Protein AF-A0A177B3W7-F1 (afdb_monomer)

Nearest PDB structures (foldseek):
  6mvd-assembly1_A  TM=7.871E-01  e=9.421E-19  Homo sapiens
  4x92-assembly1_A  TM=7.889E-01  e=2.063E-18  Homo sapiens
  4xwg-assembly1_A  TM=7.784E-01  e=3.147E-18  Homo sapiens
  5bv7-assembly1_A  TM=7.773E-01  e=3.771E-18  Homo sapiens
  4xx1-assembly2_B  TM=7.694E-01  e=2.790E-18  Homo sapiens

Secondary structure (DSSP, 8-state):
--EEEEE--TT-S-EEEEE-STT---EEEES--TTTTHHHHHHHHHHHHHHHHSPEEETTEEEEEPSTTEEEEE---STT-GGGTSBS-TTT--SBSSHHHHHHHHHTT--BTTTEEEE---TTSPSSHHHHHHHHHHHHHHHHHHS--EEEEEETHHHHHHHHHHHTS-HHHHHHHEEEEEEES--TT--HHHHHHHHTTT--SS-EETTEE--GGGHHHH-TTTHHHHHHHHHHHHHHHHHHHHHHHH--SEEEEEEEE-SS--EEEEEE--SSSS----EEEEESBSSSSBHHHHGGGGGG-S-GGGEEEEES--TTGGGG-HHHHHHHHHHTTHHHHS--

InterPro domains:
  IPR003386 Lecithin:cholesterol/phospholipid:diacylglycerol acyltransferase [PF02450] (81-236)
  IPR029058 Alpha/Beta hydrolase fold [G3DSA:3.40.50.1820] (72-338)
  IPR029058 Alpha/Beta hydrolase fold [SSF53474] (143-336)

Radius of gyration: 20.74 Å; Cα contacts (8 Å, |Δi|>4): 649; chains: 1; bounding box: 49×50×58 Å

Organism: NCBI:txid1819745

Solvent-accessible surface area (backbone atoms only — not comparable to full-atom values): 18467 Å² total; per-residue (Å²): 105,56,27,39,38,45,34,37,34,68,75,26,35,31,28,32,36,38,45,78,46,98,88,51,79,60,44,80,64,32,76,82,57,86,84,71,67,46,95,76,54,39,74,68,48,49,59,51,51,46,55,52,70,42,66,50,68,53,95,92,35,83,78,43,38,60,35,90,64,39,53,73,41,67,62,61,76,66,79,40,29,36,75,57,37,28,17,49,33,71,93,78,58,43,62,65,49,41,35,56,48,51,52,52,40,48,72,74,70,48,40,72,73,67,34,27,32,21,46,73,57,63,65,88,47,77,74,50,72,68,52,35,52,52,54,49,56,50,45,54,50,39,30,72,71,64,75,38,38,22,38,43,37,24,25,30,58,23,31,57,37,48,42,40,34,53,47,78,49,59,68,68,59,46,50,64,38,37,48,37,40,37,34,35,49,28,46,78,62,40,39,55,48,68,28,44,60,27,35,82,74,71,53,56,56,40,35,30,62,91,79,41,82,43,54,83,91,44,36,61,78,79,38,55,93,48,31,67,55,49,55,55,50,49,54,51,49,50,42,30,52,58,39,39,51,46,28,35,76,73,58,50,39,47,52,29,41,36,33,47,18,33,90,50,62,62,3,47,61,44,39,33,38,43,91,90,49,94,69,38,71,74,45,70,48,57,29,55,6,14,51,56,34,28,40,82,7,39,54,59,50,58,87,36,40,80,49,75,87,37,53,46,82,43,80,68,30,40,67,72,55,53,51,64,35,68,67,52,50,54,53,49,36,63,75,60,49,52,71,48,74,60,82,132

pLDDT: mean 82.03, std 15.21, range [35.66, 98.5]

Foldseek 3Di:
DAFEEEEDAALLWWKWKDAPDPVDHTGTLPPDDPVPPCVPCVVVVVVVSCLQLDFDDDPVRLQGDGHPRMDMDTPCPVPFWCCSRCASDDVVRHHGFLVQLVVVCVVLPDDTPQRYGYDDDSNSGDADDVLLVSVLVVLVSSCVRPVHAYAYAYAENSLLNVLLSVLPDDLVSLLRRHAEYEYEQYQLVHAPVVQVVVLVVPDDFLECEVHDGDHPVCCCVRPVVCVVNSVVVVVSSVSSVVSLQCCQPVVSYQYAQHFEWEPDFQGFDTFYAYPPDPPGTPGTDTATGQNTHHPCRSCVSVVSGNDPVRYHYYYRHHRRCCSNDPVNSVVVCVVPNVVPPDDD

Mean predicted aligned error: 7.84 Å

Sequence (344 aa):
MNNDYLVGGYGSGNLHYNCHSKFCSSGRLWPILETDKIDTMAFYFFGYYEQYLKLYYNEDNIFGRNYYNVDIKLVDYPKFSVDIIEYVTKSEKFYPLFYSIIRNFKKYGLIDLENMFGLVYDSRYRPGIYIEKNLRNVLEKSKSLKNRRTSIITYSFGCIQILHALATYDESFIMEHIDNLILISCPLGGSPASLLTLMTDYDDYIVFKDDKMYKMSDIGIFLPEQYPRYIYNSIDIENIFNLLDRIKYTKLVKLHCLYSTMLVNKTVKFFNVDFNDDDVLKYATKTLGDGTIPLNSLNACDDFVSDYENILYIKGLNHTSILHDDRIINYINKYVIYYHILPN

Structure (mmCIF, N/CA/C/O backbone):
data_AF-A0A177B3W7-F1
#
_entry.id   AF-A0A177B3W7-F1
#
loop_
_atom_site.group_PDB
_atom_site.id
_atom_site.type_symbol
_atom_site.label_atom_id
_atom_site.label_alt_id
_atom_site.label_comp_id
_atom_site.label_asym_id
_atom_site.label_entity_id
_atom_site.label_seq_id
_atom_site.pdbx_PDB_ins_code
_atom_site.Cartn_x
_atom_site.Cartn_y
_atom_site.Cartn_z
_atom_site.occupancy
_atom_site.B_iso_or_equiv
_atom_site.auth_seq_id
_atom_site.auth_comp_id
_atom_site.auth_asym_id
_atom_site.auth_atom_id
_atom_site.pdbx_PDB_model_num
ATOM 1 N N . MET A 1 1 ? -16.722 4.449 18.954 1.00 51.22 1 MET A N 1
ATOM 2 C CA . MET A 1 1 ? -15.987 4.652 17.690 1.00 51.22 1 MET A CA 1
ATOM 3 C C . MET A 1 1 ? -14.541 4.318 17.957 1.00 51.22 1 MET A C 1
ATOM 5 O O . MET A 1 1 ? -13.967 4.922 18.860 1.00 51.22 1 MET A O 1
ATOM 9 N N . ASN A 1 2 ? -14.000 3.342 17.234 1.00 53.03 2 ASN A N 1
ATOM 10 C CA . ASN A 1 2 ? -12.552 3.245 17.059 1.00 53.03 2 ASN A CA 1
ATOM 11 C C . ASN A 1 2 ? -12.119 4.358 16.091 1.00 53.03 2 ASN A C 1
ATOM 13 O O . ASN A 1 2 ? -12.950 5.176 15.689 1.00 53.03 2 ASN A O 1
ATOM 17 N N . ASN A 1 3 ? -10.835 4.409 15.764 1.00 58.91 3 ASN A N 1
ATOM 18 C CA . ASN A 1 3 ? -10.370 5.158 14.606 1.00 58.91 3 ASN A CA 1
ATOM 19 C C . ASN A 1 3 ? -9.858 4.156 13.575 1.00 58.91 3 ASN A C 1
ATOM 21 O O . ASN A 1 3 ? -9.422 3.070 13.961 1.00 58.91 3 ASN A O 1
ATOM 25 N N . ASP A 1 4 ? -9.883 4.508 12.293 1.00 71.75 4 ASP A N 1
ATOM 26 C CA . ASP A 1 4 ? -9.548 3.582 11.213 1.00 71.75 4 ASP A CA 1
ATOM 27 C C . ASP A 1 4 ? -8.808 4.301 10.069 1.00 71.75 4 ASP A C 1
ATOM 29 O O . ASP A 1 4 ? -9.170 5.410 9.657 1.00 71.75 4 ASP A O 1
ATOM 33 N N . TYR A 1 5 ? -7.742 3.676 9.559 1.00 76.38 5 TYR A N 1
ATOM 34 C CA . TYR A 1 5 ? -6.934 4.205 8.458 1.00 76.38 5 TYR A CA 1
ATOM 35 C C . TYR A 1 5 ? -7.128 3.446 7.172 1.00 76.38 5 TYR A C 1
ATOM 37 O O . TYR A 1 5 ? -7.192 2.219 7.155 1.00 76.38 5 TYR A O 1
ATOM 45 N N . LEU A 1 6 ? -7.104 4.211 6.090 1.00 76.19 6 LEU A N 1
ATOM 46 C CA . LEU A 1 6 ? -7.045 3.720 4.729 1.00 76.19 6 LEU A CA 1
ATOM 47 C C . LEU A 1 6 ? -5.742 4.227 4.105 1.00 76.19 6 LEU A C 1
ATOM 49 O O . LEU A 1 6 ? -5.459 5.427 4.118 1.00 76.19 6 LEU A O 1
ATOM 53 N N . VAL A 1 7 ? -4.931 3.312 3.583 1.00 74.75 7 VAL A N 1
ATOM 54 C CA . VAL A 1 7 ? -3.617 3.625 3.010 1.00 74.75 7 VAL A CA 1
ATOM 55 C C . VAL A 1 7 ? -3.597 3.216 1.546 1.00 74.75 7 VAL A C 1
ATOM 57 O O . VAL A 1 7 ? -3.879 2.066 1.203 1.00 74.75 7 VAL A O 1
ATOM 60 N N . GLY A 1 8 ? -3.279 4.184 0.688 1.00 68.38 8 GLY A N 1
ATOM 61 C CA . GLY A 1 8 ? -3.255 4.011 -0.758 1.00 68.38 8 GLY A CA 1
ATOM 62 C C . GLY A 1 8 ? -2.253 2.954 -1.236 1.00 68.38 8 GLY A C 1
ATOM 63 O O . GLY A 1 8 ? -1.254 2.688 -0.577 1.00 68.38 8 GLY A O 1
ATOM 64 N N . GLY A 1 9 ? -2.511 2.365 -2.407 1.00 68.38 9 GLY A N 1
ATOM 65 C CA . GLY A 1 9 ? -1.529 1.534 -3.112 1.00 68.38 9 GLY A CA 1
ATOM 66 C C . GLY A 1 9 ? -0.557 2.359 -3.963 1.00 68.38 9 GLY A C 1
ATOM 67 O O . GLY A 1 9 ? -0.537 3.592 -3.900 1.00 68.38 9 GLY A O 1
ATOM 68 N N . TYR A 1 10 ? 0.213 1.686 -4.822 1.00 67.44 10 TYR A N 1
ATOM 69 C CA . TYR A 1 10 ? 1.006 2.364 -5.854 1.00 67.44 10 TYR A CA 1
ATOM 70 C C . TYR A 1 10 ? 0.109 3.254 -6.737 1.00 67.44 10 TYR A C 1
ATOM 72 O O . TYR A 1 10 ? -1.010 2.865 -7.070 1.00 67.44 10 TYR A O 1
ATOM 80 N N . GLY A 1 11 ? 0.579 4.453 -7.093 1.00 66.44 11 GLY A N 1
ATOM 81 C CA . GLY A 1 11 ? -0.167 5.408 -7.921 1.00 66.44 11 GLY A CA 1
ATOM 82 C C . GLY A 1 11 ? -1.353 6.093 -7.227 1.00 66.44 11 GLY A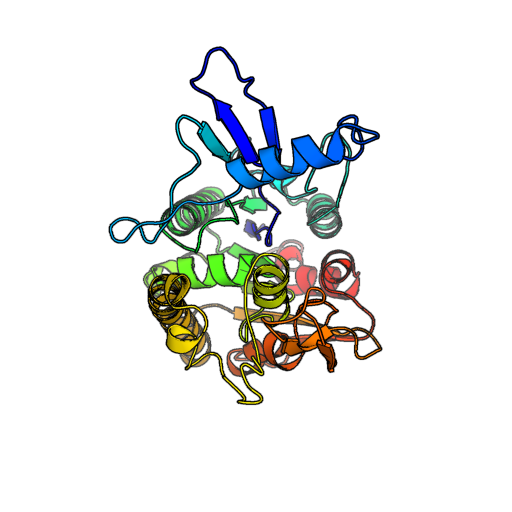 C 1
ATOM 83 O O . GLY A 1 11 ? -2.105 6.804 -7.885 1.00 66.44 11 GLY A O 1
ATOM 84 N N . SER A 1 12 ? -1.544 5.910 -5.916 1.00 78.12 12 SER A N 1
ATOM 85 C CA . SER A 1 12 ? -2.647 6.540 -5.168 1.00 78.12 12 SER A CA 1
ATOM 86 C C . SER A 1 12 ? -2.437 8.028 -4.859 1.00 78.12 12 SER A C 1
ATOM 88 O O . SER A 1 12 ? -3.407 8.767 -4.709 1.00 78.12 12 SER A O 1
ATOM 90 N N . GLY A 1 13 ? -1.184 8.474 -4.742 1.00 81.25 13 GLY A N 1
ATOM 91 C CA . GLY A 1 13 ? -0.839 9.853 -4.410 1.00 81.25 13 GLY A CA 1
ATOM 92 C C . GLY A 1 13 ? -0.837 10.764 -5.635 1.00 81.25 13 GLY A C 1
ATOM 93 O O . GLY A 1 13 ? -0.017 10.582 -6.531 1.00 81.25 13 GLY A O 1
ATOM 94 N N . ASN A 1 14 ? -1.706 11.777 -5.657 1.00 86.25 14 ASN A N 1
ATOM 95 C CA . ASN A 1 14 ? -1.687 12.824 -6.685 1.00 86.25 14 ASN A CA 1
ATOM 96 C C . ASN A 1 14 ? -0.364 13.608 -6.622 1.00 86.25 14 ASN A C 1
ATOM 98 O O . ASN A 1 14 ? -0.006 14.122 -5.561 1.00 86.25 14 ASN A O 1
ATOM 102 N N . LEU A 1 15 ? 0.344 13.741 -7.746 1.00 88.31 15 LEU A N 1
ATOM 103 C CA . LEU A 1 15 ? 1.612 14.477 -7.823 1.00 88.31 15 LEU A CA 1
ATOM 104 C C . LEU A 1 15 ? 1.428 15.756 -8.635 1.00 88.31 15 LEU A C 1
ATOM 106 O O . LEU A 1 15 ? 0.855 15.734 -9.723 1.00 88.31 15 LEU A O 1
ATOM 110 N N . HIS A 1 16 ? 1.952 16.868 -8.131 1.00 88.75 16 HIS A N 1
ATOM 111 C CA . HIS A 1 16 ? 2.040 18.145 -8.835 1.00 88.75 16 HIS A CA 1
ATOM 112 C C . HIS A 1 16 ? 3.505 18.567 -8.949 1.00 88.75 16 HIS A C 1
ATOM 114 O O . HIS A 1 16 ? 4.270 18.417 -7.998 1.00 88.75 16 HIS A O 1
ATOM 120 N N . TYR A 1 17 ? 3.898 19.133 -10.085 1.00 86.12 17 TYR A N 1
ATOM 121 C CA . TYR A 1 17 ? 5.253 19.632 -10.309 1.00 86.12 17 TYR A CA 1
ATOM 122 C C . TYR A 1 17 ? 5.281 21.160 -10.338 1.00 86.12 17 TYR A C 1
ATOM 124 O O . TYR A 1 17 ? 4.342 21.811 -10.795 1.00 86.12 17 TYR A O 1
ATOM 132 N N . ASN A 1 18 ? 6.372 21.737 -9.841 1.00 84.56 18 ASN A N 1
ATOM 133 C CA . ASN A 1 18 ? 6.676 23.160 -9.946 1.00 84.56 18 ASN A CA 1
ATOM 134 C C . ASN A 1 18 ? 8.000 23.287 -10.688 1.00 84.56 18 ASN A C 1
ATOM 136 O O . ASN A 1 18 ? 8.979 22.677 -10.262 1.00 84.56 18 ASN A O 1
ATOM 140 N N . CYS A 1 19 ? 8.051 24.061 -11.770 1.00 80.12 19 CYS A N 1
ATOM 141 C CA . CYS A 1 19 ? 9.311 24.316 -12.458 1.00 80.12 19 CYS A CA 1
ATOM 142 C C . CYS A 1 19 ? 9.841 25.710 -12.123 1.00 80.12 19 CYS A C 1
ATOM 144 O O . CYS A 1 19 ? 9.098 26.688 -12.127 1.00 80.12 19 CYS A O 1
ATOM 146 N N . HIS A 1 20 ? 11.147 25.797 -11.874 1.00 81.06 20 HIS A N 1
ATOM 147 C CA . HIS A 1 20 ? 11.844 27.060 -11.602 1.00 81.06 20 HIS A CA 1
ATOM 148 C C . HIS A 1 20 ? 12.306 27.782 -12.882 1.00 81.06 20 HIS A C 1
ATOM 150 O O . HIS A 1 20 ? 12.881 28.869 -12.822 1.00 81.06 20 HIS A O 1
ATOM 156 N N . SER A 1 21 ? 12.058 27.193 -14.057 1.00 78.06 21 SER A N 1
ATOM 157 C CA . SER A 1 21 ? 12.361 27.785 -15.363 1.00 78.06 21 SER A CA 1
ATOM 158 C C . SER A 1 21 ? 11.219 28.668 -15.865 1.00 78.06 21 SER A C 1
ATOM 160 O O . SER A 1 21 ? 10.068 28.244 -15.897 1.00 78.06 21 SER A O 1
ATOM 162 N N . LYS A 1 22 ? 11.547 29.857 -16.391 1.00 75.56 22 LYS A N 1
ATOM 163 C CA . LYS A 1 22 ? 10.580 30.765 -17.046 1.00 75.56 22 LYS A CA 1
ATOM 164 C C . LYS A 1 22 ? 9.914 30.179 -18.303 1.00 75.56 22 LYS A C 1
ATOM 166 O O . LYS A 1 22 ? 8.978 30.780 -18.819 1.00 75.56 22 LYS A O 1
ATOM 171 N N . PHE A 1 23 ? 10.408 29.048 -18.803 1.00 71.81 23 PHE A N 1
ATOM 172 C CA . PHE A 1 23 ? 9.937 28.384 -20.022 1.00 71.81 23 PHE A CA 1
ATOM 173 C C . PHE A 1 23 ? 9.039 27.163 -19.746 1.00 71.81 23 PHE A C 1
ATOM 175 O O . PHE A 1 23 ? 8.773 26.388 -20.658 1.00 71.81 23 PHE A O 1
ATOM 182 N N . CYS A 1 24 ? 8.600 26.956 -18.499 1.00 70.31 24 CYS A N 1
ATOM 183 C CA . CYS A 1 24 ? 7.819 25.790 -18.090 1.00 70.31 24 CYS A CA 1
ATOM 184 C C . CYS A 1 24 ? 6.737 26.182 -17.068 1.00 70.31 24 CYS A C 1
ATOM 186 O O . CYS A 1 24 ? 6.978 26.997 -16.180 1.00 70.31 24 CYS A O 1
ATOM 188 N N . SER A 1 25 ? 5.541 25.605 -17.190 1.00 72.94 25 SER A N 1
ATOM 189 C CA . SER A 1 25 ? 4.413 25.826 -16.277 1.00 72.94 25 SER A CA 1
ATOM 190 C C . SER A 1 25 ? 4.341 24.744 -15.202 1.00 72.94 25 SER A C 1
ATOM 192 O O . SER A 1 25 ? 4.400 23.562 -15.527 1.00 72.94 25 SER A O 1
ATOM 194 N N . SER A 1 26 ? 4.127 25.129 -13.942 1.00 80.50 26 SER A N 1
ATOM 195 C CA . SER A 1 26 ? 3.726 24.200 -12.873 1.00 80.50 26 SER A CA 1
ATOM 196 C C . SER A 1 26 ? 2.368 23.554 -13.182 1.00 80.50 26 SER A C 1
ATOM 198 O O . SER A 1 26 ? 1.475 24.232 -13.692 1.00 80.50 26 SER A O 1
ATOM 200 N N . GLY A 1 27 ? 2.171 22.281 -12.829 1.00 83.88 27 GLY A N 1
ATOM 201 C CA . GLY A 1 27 ? 0.945 21.551 -13.175 1.00 83.88 27 GLY A CA 1
ATOM 202 C C . GLY A 1 27 ? 0.745 20.229 -12.430 1.00 83.88 27 GLY A C 1
ATOM 203 O O . GLY A 1 27 ? 1.527 19.864 -11.549 1.00 83.88 27 GLY A O 1
ATOM 204 N N . ARG A 1 28 ? -0.322 19.505 -12.793 1.00 84.38 28 ARG A N 1
ATOM 205 C CA . ARG A 1 28 ? -0.546 18.108 -12.390 1.00 84.38 28 ARG A CA 1
ATOM 206 C C . ARG A 1 28 ? 0.456 17.222 -13.143 1.00 84.38 28 ARG A C 1
ATOM 208 O O . ARG A 1 28 ? 0.607 17.360 -14.354 1.00 84.38 28 ARG A O 1
ATOM 215 N N . LEU A 1 29 ? 1.150 16.349 -12.418 1.00 84.00 29 LEU A N 1
ATOM 216 C C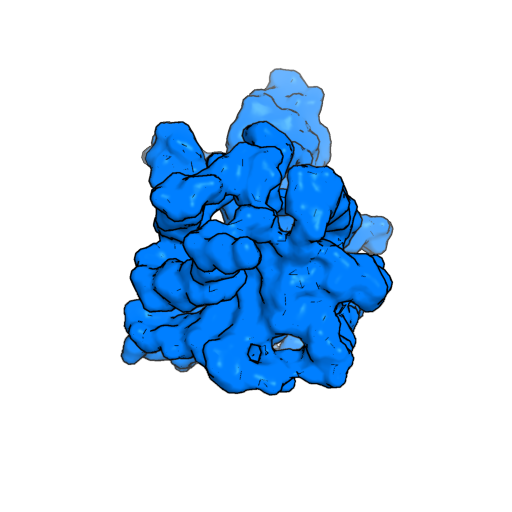A . LEU A 1 29 ? 2.086 15.357 -12.961 1.00 84.00 29 LEU A CA 1
ATOM 217 C C . LEU A 1 29 ? 1.483 13.948 -12.951 1.00 84.00 29 LEU A C 1
ATOM 219 O O . LEU A 1 29 ? 1.701 13.178 -13.878 1.00 84.00 29 LEU A O 1
ATOM 223 N N . TRP A 1 30 ? 0.729 13.616 -11.899 1.00 83.12 30 TRP A N 1
ATOM 224 C CA . TRP A 1 30 ? 0.042 12.335 -11.774 1.00 83.12 30 TRP A CA 1
ATOM 225 C C . TRP A 1 30 ? -1.332 12.494 -11.098 1.00 83.12 30 TRP A C 1
ATOM 227 O O . TRP A 1 30 ? -1.411 13.207 -10.091 1.00 83.12 30 TRP A O 1
ATOM 237 N N . PRO A 1 31 ? -2.377 11.799 -11.588 1.00 77.19 31 PRO A N 1
ATOM 238 C CA . PRO A 1 31 ? -2.393 11.025 -12.831 1.00 77.19 31 PRO A CA 1
ATOM 239 C C . PRO A 1 31 ? -2.501 11.931 -14.066 1.00 77.19 31 PRO A C 1
ATOM 241 O O . PRO A 1 31 ? -2.973 13.066 -13.982 1.00 77.19 31 PRO A O 1
ATOM 244 N N . ILE A 1 32 ? -2.071 11.400 -15.207 1.00 72.75 32 ILE A N 1
ATOM 245 C CA . ILE A 1 32 ? -2.298 11.981 -16.538 1.00 72.75 32 ILE A CA 1
ATOM 246 C C . ILE A 1 32 ? -3.723 11.603 -16.970 1.00 72.75 32 ILE A C 1
ATOM 248 O O . ILE A 1 32 ? -4.145 10.471 -16.717 1.00 72.75 32 ILE A O 1
ATOM 252 N N . LEU A 1 33 ? -4.477 12.517 -17.589 1.00 69.62 33 LEU A N 1
ATOM 253 C CA . LEU A 1 33 ? -5.857 12.264 -18.014 1.00 69.62 33 LEU A CA 1
ATOM 254 C C . LEU A 1 33 ? -6.025 12.284 -19.534 1.00 69.62 33 LEU A C 1
ATOM 256 O O . LEU A 1 33 ? -5.405 13.066 -20.245 1.00 69.62 33 LEU A O 1
ATOM 260 N N . GLU A 1 34 ? -6.967 11.481 -20.030 1.00 56.25 34 GLU A N 1
ATOM 261 C CA . GLU A 1 34 ? -7.341 11.430 -21.454 1.00 56.25 34 GLU A CA 1
ATOM 262 C C . GLU A 1 34 ? -7.805 12.799 -21.993 1.00 56.25 34 GLU A C 1
ATOM 264 O O . GLU A 1 34 ? -7.636 13.107 -23.170 1.00 56.25 34 GLU A O 1
ATOM 269 N N . THR A 1 35 ? -8.332 13.665 -21.118 1.00 55.28 35 THR A N 1
ATOM 270 C CA . THR A 1 35 ? -8.739 15.040 -21.446 1.00 55.28 35 THR A CA 1
ATOM 271 C C . THR A 1 35 ? -7.579 15.997 -21.727 1.00 55.28 35 THR A C 1
ATOM 273 O O . THR A 1 35 ? -7.820 17.092 -22.240 1.00 55.28 35 THR A O 1
ATOM 276 N N . ASP A 1 36 ? -6.330 15.612 -21.448 1.00 55.88 36 ASP A N 1
ATOM 277 C CA . ASP A 1 36 ? -5.136 16.460 -21.580 1.00 55.88 36 ASP A CA 1
ATOM 278 C C . ASP A 1 36 ? -4.637 16.559 -23.049 1.00 55.88 36 ASP A C 1
ATOM 280 O O . ASP A 1 36 ? -3.442 16.614 -23.327 1.00 55.88 36 ASP A O 1
ATOM 284 N N . LYS A 1 37 ? -5.581 16.602 -24.008 1.00 47.41 37 LYS A N 1
ATOM 285 C CA . LYS A 1 37 ? -5.398 16.794 -25.468 1.00 47.41 37 LYS A CA 1
ATOM 286 C C . LYS A 1 37 ? -4.330 15.896 -26.112 1.00 47.41 37 LYS A C 1
ATOM 288 O O . LYS A 1 37 ? -3.445 16.359 -26.834 1.00 47.41 37 LYS A O 1
ATOM 293 N N . ILE A 1 38 ? -4.457 14.593 -25.887 1.00 52.22 38 ILE A N 1
ATOM 294 C CA . ILE A 1 38 ? -3.448 13.594 -26.260 1.00 52.22 38 ILE A CA 1
ATOM 295 C C . ILE A 1 38 ? -3.388 13.317 -27.787 1.00 52.22 38 ILE A C 1
ATOM 297 O O . ILE A 1 38 ? -2.326 12.949 -28.287 1.00 52.22 38 ILE A O 1
ATOM 301 N N . ASP A 1 39 ? -4.448 13.604 -28.558 1.00 50.25 39 ASP A N 1
ATOM 302 C CA . ASP A 1 39 ? -4.710 13.150 -29.950 1.00 50.25 39 ASP A CA 1
ATOM 303 C C . ASP A 1 39 ? -3.678 13.473 -31.059 1.00 50.25 39 ASP A C 1
ATOM 305 O O . ASP A 1 39 ? -3.878 13.110 -32.220 1.00 50.25 39 ASP A O 1
ATOM 309 N N . THR A 1 40 ? -2.573 14.163 -30.772 1.00 41.97 40 THR A N 1
ATOM 310 C CA . THR A 1 40 ? -1.421 14.236 -31.708 1.00 41.97 40 THR A CA 1
ATOM 311 C C . THR A 1 40 ? -0.104 14.585 -31.017 1.00 41.97 40 THR A C 1
ATOM 313 O O . THR A 1 40 ? 0.964 14.221 -31.502 1.00 41.97 40 THR A O 1
ATOM 316 N N . MET A 1 41 ? -0.152 15.276 -29.873 1.00 45.72 41 MET A N 1
ATOM 317 C CA . MET A 1 41 ? 1.044 15.651 -29.106 1.00 45.72 41 MET A CA 1
ATOM 318 C C . MET A 1 41 ? 1.583 14.532 -28.196 1.00 45.72 41 MET A C 1
ATOM 320 O O . MET A 1 41 ? 2.693 14.675 -27.679 1.00 45.72 41 MET A O 1
ATOM 324 N N . ALA A 1 42 ? 0.851 13.417 -28.056 1.00 49.88 42 ALA A N 1
ATOM 325 C CA . ALA A 1 42 ? 1.175 12.256 -27.220 1.00 49.88 42 ALA A CA 1
ATOM 326 C C . ALA A 1 42 ? 2.674 11.926 -27.130 1.00 49.88 42 ALA A C 1
ATOM 328 O O . ALA A 1 42 ? 3.239 11.968 -26.044 1.00 49.88 42 ALA A O 1
ATOM 329 N N . PHE A 1 43 ? 3.334 11.636 -28.256 1.00 45.56 43 PHE A N 1
ATOM 330 C CA . PHE A 1 43 ? 4.712 11.121 -28.264 1.00 45.56 43 PHE A CA 1
ATOM 331 C C . PHE A 1 43 ? 5.738 12.083 -27.640 1.00 45.56 43 PHE A C 1
ATOM 333 O O . PHE A 1 43 ? 6.611 11.652 -26.890 1.00 45.56 43 PHE A O 1
ATOM 340 N N . TYR A 1 44 ? 5.610 13.390 -27.893 1.00 48.62 44 TYR A N 1
ATOM 341 C CA . TYR A 1 44 ? 6.489 14.398 -27.290 1.00 48.62 44 TYR A CA 1
ATOM 342 C C . TYR A 1 44 ? 6.152 14.660 -25.818 1.00 48.62 44 TYR A C 1
ATOM 344 O O . TYR A 1 44 ? 7.049 14.942 -25.024 1.00 48.62 44 TYR A O 1
ATOM 352 N N . PHE A 1 45 ? 4.876 14.553 -25.440 1.00 54.06 45 PHE A N 1
ATOM 353 C CA . PHE A 1 45 ? 4.451 14.747 -24.055 1.00 54.06 45 PHE A CA 1
ATOM 354 C C . PHE A 1 45 ? 4.762 13.531 -23.176 1.00 54.06 45 PHE A C 1
ATOM 356 O O . PHE A 1 45 ? 5.118 13.724 -22.019 1.00 54.06 45 PHE A O 1
ATOM 363 N N . PHE A 1 46 ? 4.728 12.300 -23.698 1.00 58.31 46 PHE A N 1
ATOM 364 C CA . PHE A 1 46 ? 5.102 11.107 -22.932 1.00 58.31 46 PHE A CA 1
ATOM 365 C C . PHE A 1 46 ? 6.558 11.164 -22.461 1.00 58.31 46 PHE A C 1
ATOM 367 O O . PHE A 1 46 ? 6.781 11.077 -21.259 1.00 58.31 46 PHE A O 1
ATOM 374 N N . GLY A 1 47 ? 7.527 11.436 -23.345 1.00 62.59 47 GLY A N 1
ATOM 375 C CA . GLY A 1 47 ? 8.933 11.600 -22.937 1.00 62.59 47 GLY A CA 1
ATOM 376 C C . GLY A 1 47 ? 9.173 12.779 -21.976 1.00 62.59 47 GLY A C 1
ATOM 377 O O . GLY A 1 47 ? 10.094 12.751 -21.164 1.00 62.59 47 GLY A O 1
ATOM 378 N N . TYR A 1 48 ? 8.320 13.807 -22.016 1.00 68.50 48 TYR A N 1
ATOM 379 C CA . TYR A 1 48 ? 8.356 14.944 -21.088 1.00 68.50 48 TYR A CA 1
ATOM 380 C C . TYR A 1 48 ? 7.811 14.580 -19.693 1.00 68.50 48 TYR A C 1
ATOM 382 O O . TYR A 1 48 ? 8.456 14.864 -18.682 1.00 68.50 48 TYR A O 1
ATOM 390 N N . TYR A 1 49 ? 6.662 13.898 -19.625 1.00 71.50 49 TYR A N 1
ATOM 391 C CA . TYR A 1 49 ? 6.112 13.368 -18.373 1.00 71.50 49 TYR A CA 1
ATOM 392 C C . TYR A 1 49 ? 7.018 12.289 -17.769 1.00 71.50 49 TYR A C 1
ATOM 394 O O . TYR A 1 49 ? 7.243 12.308 -16.561 1.00 71.50 49 TYR A O 1
ATOM 402 N N . GLU A 1 50 ? 7.585 11.400 -18.590 1.00 72.81 50 GLU A N 1
ATOM 403 C CA . GLU A 1 50 ? 8.572 10.393 -18.184 1.00 72.81 50 GLU A CA 1
ATOM 404 C C . GLU A 1 50 ? 9.804 11.066 -17.571 1.00 72.81 50 GLU A C 1
ATOM 406 O O . GLU A 1 50 ? 10.118 10.794 -16.416 1.00 72.81 50 GLU A O 1
ATOM 411 N N . GLN A 1 51 ? 10.431 12.025 -18.268 1.00 77.81 51 GLN A N 1
ATOM 412 C CA . GLN A 1 51 ? 11.592 12.775 -17.767 1.00 77.81 51 GLN A CA 1
ATOM 413 C C . GLN A 1 51 ? 11.347 13.436 -16.401 1.00 77.81 51 GLN A C 1
ATOM 415 O O . GLN A 1 51 ? 12.272 13.532 -15.596 1.00 77.81 51 GLN A O 1
ATOM 420 N N . TYR A 1 52 ? 10.128 13.906 -16.117 1.00 81.62 52 TYR A N 1
ATOM 421 C CA . TYR A 1 52 ? 9.813 14.536 -14.830 1.00 81.62 52 TYR A CA 1
ATOM 422 C C . TYR A 1 52 ? 9.418 13.515 -13.755 1.00 81.62 52 TYR A C 1
ATOM 424 O O . TYR A 1 52 ? 9.832 13.661 -12.605 1.00 81.62 52 TYR A O 1
ATOM 432 N N . LEU A 1 53 ? 8.665 12.467 -14.099 1.00 81.69 53 LEU A N 1
ATOM 433 C CA . LEU A 1 53 ? 8.338 11.377 -13.174 1.00 81.69 53 LEU A CA 1
ATOM 434 C C . LEU A 1 53 ? 9.596 10.603 -12.751 1.00 81.69 53 LEU A C 1
ATOM 436 O O . LEU A 1 53 ? 9.709 10.240 -11.579 1.00 81.69 53 LEU A O 1
ATOM 440 N N . LYS A 1 54 ? 10.552 10.393 -13.661 1.00 84.19 54 LYS A N 1
ATOM 441 C CA . LYS A 1 54 ? 11.797 9.649 -13.435 1.00 84.19 54 LYS A CA 1
ATOM 442 C C . LYS A 1 54 ? 12.589 10.221 -12.258 1.00 84.19 54 LYS A C 1
ATOM 444 O O . LYS A 1 54 ? 12.908 11.409 -12.202 1.00 84.19 54 LYS A O 1
ATOM 449 N N . LEU A 1 55 ? 12.924 9.348 -11.309 1.00 85.12 55 LEU A N 1
ATOM 450 C CA . LEU A 1 55 ? 13.893 9.660 -10.265 1.00 85.12 55 LEU A CA 1
ATOM 451 C C . LEU A 1 55 ? 15.303 9.408 -10.799 1.00 85.12 55 LEU A C 1
ATOM 453 O O . LEU A 1 55 ? 15.599 8.349 -11.350 1.00 85.12 55 LEU A O 1
ATOM 457 N N . TYR A 1 56 ? 16.172 10.395 -10.617 1.00 82.75 56 TYR A N 1
ATOM 458 C CA . TYR A 1 56 ? 17.570 10.348 -11.022 1.00 82.75 56 TYR A CA 1
ATOM 459 C C . TYR A 1 56 ? 18.424 9.956 -9.824 1.00 82.75 56 TYR A C 1
ATOM 461 O O . TYR A 1 56 ? 18.364 10.612 -8.785 1.00 82.75 56 TYR A O 1
ATOM 469 N N . TYR A 1 57 ? 19.231 8.915 -9.978 1.00 79.62 57 TYR A N 1
ATOM 470 C CA . TYR A 1 57 ? 20.100 8.384 -8.932 1.00 79.62 57 TYR A CA 1
ATOM 471 C C . TYR A 1 57 ? 21.566 8.716 -9.236 1.00 79.62 57 TYR A C 1
ATOM 473 O O . TYR A 1 57 ? 21.935 8.978 -10.380 1.00 79.62 57 TYR A O 1
ATOM 481 N N . ASN A 1 58 ? 22.394 8.720 -8.199 1.00 75.88 58 ASN A N 1
ATOM 482 C CA . ASN A 1 58 ? 23.853 8.694 -8.270 1.00 75.88 58 ASN A CA 1
ATOM 483 C C . ASN A 1 58 ? 24.378 7.966 -7.024 1.00 75.88 58 ASN A C 1
ATOM 485 O O . ASN A 1 58 ? 23.598 7.668 -6.118 1.00 75.88 58 ASN A O 1
ATOM 489 N N . GLU A 1 59 ? 25.681 7.698 -6.972 1.00 70.25 59 GLU A N 1
ATOM 490 C CA . GLU A 1 59 ? 26.318 6.945 -5.880 1.00 70.25 59 GLU A CA 1
ATOM 491 C C . GLU A 1 59 ? 26.024 7.553 -4.491 1.00 70.25 59 GLU A C 1
ATOM 493 O O . GLU A 1 59 ? 25.742 6.817 -3.548 1.00 70.25 59 GLU A O 1
ATOM 498 N N . ASP A 1 60 ? 25.960 8.887 -4.387 1.00 73.81 60 ASP A N 1
ATOM 499 C CA . ASP A 1 60 ? 25.645 9.600 -3.138 1.00 73.81 60 ASP A CA 1
ATOM 500 C C . ASP A 1 60 ? 24.146 9.635 -2.771 1.00 73.81 60 ASP A C 1
ATOM 502 O O . ASP A 1 60 ? 23.802 9.930 -1.625 1.00 73.81 60 ASP A O 1
ATOM 506 N N . ASN A 1 61 ? 23.227 9.396 -3.720 1.00 73.50 61 ASN A N 1
ATOM 507 C CA . ASN A 1 61 ? 21.780 9.519 -3.492 1.00 73.50 61 ASN A CA 1
ATOM 508 C C . ASN A 1 61 ? 20.984 8.308 -3.996 1.00 73.50 61 ASN A C 1
ATOM 510 O O . ASN A 1 61 ? 20.298 8.333 -5.024 1.00 73.50 61 ASN A O 1
ATOM 514 N N . ILE A 1 62 ? 20.987 7.282 -3.153 1.00 73.25 62 ILE A N 1
ATOM 515 C CA . ILE A 1 62 ? 20.214 6.040 -3.275 1.00 73.25 62 ILE A CA 1
ATOM 516 C C . ILE A 1 62 ? 18.687 6.239 -3.223 1.00 73.25 62 ILE A C 1
ATOM 518 O O . ILE A 1 62 ? 17.942 5.357 -3.644 1.00 73.25 62 ILE A O 1
ATOM 522 N N . PHE A 1 63 ? 18.205 7.380 -2.712 1.00 76.50 63 PHE A N 1
ATOM 523 C CA . PHE A 1 63 ? 16.774 7.714 -2.661 1.00 76.50 63 PHE A CA 1
ATOM 524 C C . PHE A 1 63 ? 16.280 8.353 -3.966 1.00 76.50 63 PHE A C 1
ATOM 526 O O . PHE A 1 63 ? 15.082 8.333 -4.242 1.00 76.50 63 PHE A O 1
ATOM 533 N N . GLY A 1 64 ? 17.198 8.874 -4.782 1.00 82.44 64 GLY A N 1
ATOM 534 C CA . GLY A 1 64 ? 16.902 9.572 -6.026 1.00 82.44 64 GLY A CA 1
ATOM 535 C C . GLY A 1 64 ? 16.498 11.035 -5.823 1.00 82.44 64 GLY A C 1
ATOM 536 O O . GLY A 1 64 ? 16.155 11.487 -4.728 1.00 82.44 64 GLY A O 1
ATOM 537 N N . ARG A 1 65 ? 16.566 11.812 -6.903 1.00 86.25 65 ARG A N 1
ATOM 538 C CA . ARG A 1 65 ? 16.123 13.214 -6.984 1.00 86.25 65 ARG A CA 1
ATOM 539 C C . ARG A 1 65 ? 15.177 13.400 -8.170 1.00 86.25 65 ARG A C 1
ATOM 541 O O . ARG A 1 65 ? 15.250 12.651 -9.141 1.00 86.25 65 ARG A O 1
ATOM 548 N N . ASN A 1 66 ? 14.323 14.418 -8.102 1.00 88.25 66 ASN A N 1
ATOM 549 C CA . ASN A 1 66 ? 13.543 14.869 -9.258 1.00 88.25 66 ASN A CA 1
ATOM 550 C C . ASN A 1 66 ? 14.469 15.403 -10.371 1.00 88.25 66 ASN A C 1
ATOM 552 O O . ASN A 1 66 ? 15.659 15.650 -10.144 1.00 88.25 66 ASN A O 1
ATOM 556 N N . TYR A 1 67 ? 13.905 15.628 -11.559 1.00 85.62 67 TYR A N 1
ATOM 557 C CA . TYR A 1 67 ? 14.602 16.295 -12.658 1.00 85.62 67 TYR A CA 1
ATOM 558 C C . TYR A 1 67 ? 15.111 17.699 -12.274 1.00 85.62 67 TYR A C 1
ATOM 560 O O . TYR A 1 67 ? 14.571 18.373 -11.392 1.00 85.62 67 TYR A O 1
ATOM 568 N N . TYR A 1 68 ? 16.169 18.157 -12.946 1.00 83.44 68 TYR A N 1
ATOM 569 C CA . TYR A 1 68 ? 16.800 19.443 -12.648 1.00 83.44 68 TYR A CA 1
ATOM 570 C C . TYR A 1 68 ? 15.819 20.616 -12.833 1.00 83.44 68 TYR A C 1
ATOM 572 O O . TYR A 1 68 ? 15.117 20.709 -13.838 1.00 83.44 68 TYR A O 1
ATOM 580 N N . ASN A 1 69 ? 15.784 21.525 -11.851 1.00 83.12 69 ASN A N 1
ATOM 581 C CA . ASN A 1 69 ? 14.840 22.648 -11.747 1.00 83.12 69 ASN A CA 1
ATOM 582 C C . ASN A 1 69 ? 13.341 22.265 -11.668 1.00 83.12 69 ASN A C 1
ATOM 584 O O . ASN A 1 69 ? 12.492 23.113 -11.964 1.00 83.12 69 ASN A O 1
ATOM 588 N N . VAL A 1 70 ? 13.001 21.041 -11.235 1.00 84.50 70 VAL A N 1
ATOM 589 C CA . VAL A 1 70 ? 11.611 20.580 -11.041 1.00 84.50 70 VAL A CA 1
ATOM 590 C C . VAL A 1 70 ? 11.370 20.073 -9.608 1.00 84.50 70 VAL A C 1
ATOM 592 O O . VAL A 1 70 ? 11.870 19.024 -9.209 1.00 84.50 70 VAL A O 1
ATOM 595 N N . ASP A 1 71 ? 10.531 20.781 -8.848 1.00 88.69 71 ASP A N 1
ATOM 596 C CA . ASP A 1 71 ? 10.060 20.361 -7.521 1.00 88.69 71 ASP A CA 1
ATOM 597 C C . ASP A 1 71 ? 8.717 19.633 -7.623 1.00 88.69 71 ASP A C 1
ATOM 599 O O . ASP A 1 71 ? 7.658 20.261 -7.769 1.00 88.69 71 ASP A O 1
ATOM 603 N N . ILE A 1 72 ? 8.749 18.308 -7.489 1.00 89.62 72 ILE A N 1
ATOM 604 C CA . ILE A 1 72 ? 7.544 17.479 -7.397 1.00 89.62 72 ILE A CA 1
ATOM 605 C C . ILE A 1 72 ? 7.070 17.432 -5.947 1.00 89.62 72 ILE A C 1
ATOM 607 O O . ILE A 1 72 ? 7.856 17.234 -5.020 1.00 89.62 72 ILE A O 1
ATOM 611 N N . LYS A 1 73 ? 5.769 17.650 -5.765 1.00 90.44 73 LYS A N 1
ATOM 612 C CA . LYS A 1 73 ? 5.074 17.695 -4.482 1.00 90.44 73 LYS A CA 1
ATOM 613 C C . LYS A 1 73 ? 3.871 16.764 -4.541 1.00 90.44 73 LYS A C 1
ATOM 615 O O . LYS A 1 73 ? 3.053 16.845 -5.457 1.00 90.44 73 LYS A O 1
ATOM 620 N N . LEU A 1 74 ? 3.760 15.915 -3.530 1.00 89.94 74 LEU A N 1
ATOM 621 C CA . LEU A 1 74 ? 2.557 15.146 -3.252 1.00 89.94 74 LEU A CA 1
ATOM 622 C C . LEU A 1 74 ? 1.426 16.097 -2.834 1.00 89.94 74 LEU A C 1
ATOM 624 O O . LEU A 1 74 ? 1.637 16.987 -2.010 1.00 89.94 74 LEU A O 1
ATOM 628 N N . VAL A 1 75 ? 0.228 15.903 -3.381 1.00 87.62 75 VAL A N 1
ATOM 629 C CA . VAL A 1 75 ? -0.983 16.611 -2.954 1.00 87.62 75 VAL A CA 1
ATOM 630 C C . VAL A 1 75 ? -1.612 15.831 -1.804 1.00 87.62 75 VAL A C 1
ATOM 632 O O . VAL A 1 75 ? -2.390 14.904 -2.012 1.00 87.62 75 VAL A O 1
ATOM 635 N N . ASP A 1 76 ? -1.257 16.208 -0.577 1.00 86.19 76 ASP A N 1
ATOM 636 C CA . ASP A 1 76 ? -1.742 15.585 0.656 1.00 86.19 76 ASP A CA 1
ATOM 637 C C . ASP A 1 76 ? -2.737 16.469 1.432 1.00 86.19 76 ASP A C 1
ATOM 639 O O . ASP A 1 76 ? -2.854 16.334 2.646 1.00 86.19 76 ASP A O 1
ATOM 643 N N . TYR A 1 77 ? -3.461 17.376 0.760 1.00 83.56 77 TYR A N 1
ATOM 644 C CA . TYR A 1 77 ? -4.389 18.329 1.389 1.00 83.56 77 TYR A CA 1
ATOM 645 C C . TYR A 1 77 ? -5.871 18.060 1.033 1.00 83.56 77 TYR A C 1
ATOM 647 O O . TYR A 1 77 ? -6.168 17.894 -0.151 1.00 83.56 77 TYR A O 1
ATOM 655 N N . PRO A 1 78 ? -6.824 18.108 1.995 1.00 89.69 78 PRO A N 1
ATOM 656 C CA . PRO A 1 78 ? -6.640 18.349 3.433 1.00 89.69 78 PRO A CA 1
ATOM 657 C C . PRO A 1 78 ? -5.897 17.209 4.136 1.00 89.69 78 PRO A C 1
ATOM 659 O O . PRO A 1 78 ? -6.137 16.034 3.856 1.00 89.69 78 PRO A O 1
ATOM 662 N N . LYS A 1 79 ? -4.987 17.546 5.060 1.00 89.88 79 LYS A N 1
ATOM 663 C CA . LYS A 1 79 ? -4.028 16.556 5.560 1.00 89.88 79 LYS A CA 1
ATOM 664 C C . LYS A 1 79 ? -4.670 15.463 6.405 1.00 89.88 79 LYS A C 1
ATOM 666 O O . LYS A 1 79 ? -5.288 15.733 7.434 1.00 89.88 79 LYS A O 1
ATOM 671 N N . PHE A 1 80 ? -4.438 14.232 5.952 1.00 91.56 80 PHE A N 1
ATOM 672 C CA . PHE A 1 80 ? -5.030 12.980 6.420 1.00 91.56 80 PHE A CA 1
ATOM 673 C C . PHE A 1 80 ? -6.517 12.764 6.075 1.00 91.56 80 PHE A C 1
ATOM 675 O O . PHE A 1 80 ? -7.152 11.901 6.675 1.00 91.56 80 PHE A O 1
ATOM 682 N N . SER A 1 81 ? -7.091 13.509 5.125 1.00 92.31 81 SER 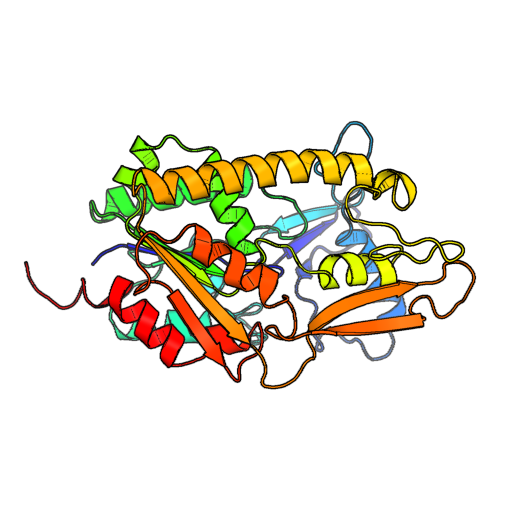A N 1
ATOM 683 C CA . SER A 1 81 ? -8.471 13.276 4.668 1.00 92.31 81 SER A CA 1
ATOM 684 C C . SER A 1 81 ? -8.562 12.009 3.809 1.00 92.31 81 SER A C 1
ATOM 686 O O . SER A 1 81 ? -7.717 11.801 2.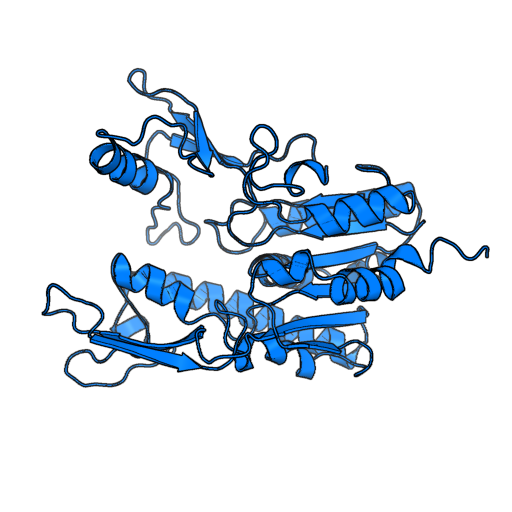942 1.00 92.31 81 SER A O 1
ATOM 688 N N . VAL A 1 82 ? -9.587 11.168 3.979 1.00 91.06 82 VAL A N 1
ATOM 689 C CA . VAL A 1 82 ? -9.824 10.028 3.064 1.00 91.06 82 VAL A CA 1
ATOM 690 C C . VAL A 1 82 ? -10.258 10.458 1.665 1.00 91.06 82 VAL A C 1
ATOM 692 O O . VAL A 1 82 ? -10.120 9.690 0.715 1.00 91.06 82 VAL A O 1
ATOM 695 N N . ASP A 1 83 ? -10.727 11.693 1.492 1.00 88.06 83 ASP A N 1
ATOM 696 C CA . ASP A 1 83 ? -11.137 12.203 0.184 1.00 88.06 83 ASP A CA 1
ATOM 697 C C . ASP A 1 83 ? -9.949 12.355 -0.797 1.00 88.06 83 ASP A C 1
ATOM 699 O O . ASP A 1 83 ? -10.181 12.525 -1.994 1.00 88.06 83 ASP A O 1
ATOM 703 N N . ILE A 1 84 ? -8.695 12.259 -0.321 1.00 87.00 84 ILE A N 1
ATOM 704 C CA . ILE A 1 84 ? -7.470 12.253 -1.153 1.00 87.00 84 ILE A CA 1
ATOM 705 C C . ILE A 1 84 ? -7.090 10.850 -1.679 1.00 87.00 84 ILE A C 1
ATOM 707 O O . ILE A 1 84 ? -6.145 10.731 -2.452 1.00 87.00 84 ILE A O 1
ATOM 711 N N . ILE A 1 85 ? -7.815 9.800 -1.259 1.00 88.06 85 ILE A N 1
ATOM 712 C CA . ILE A 1 85 ? -7.645 8.389 -1.683 1.00 88.06 85 ILE A CA 1
ATOM 713 C C . ILE A 1 85 ? -8.965 7.700 -2.076 1.00 88.06 85 ILE A C 1
ATOM 715 O O . ILE A 1 85 ? -8.974 6.522 -2.439 1.00 88.06 85 ILE A O 1
ATOM 719 N N . GLU A 1 86 ? -10.097 8.406 -2.002 1.00 88.00 86 GLU A N 1
ATOM 720 C CA . GLU A 1 86 ? -11.404 7.900 -2.441 1.00 88.00 86 GLU A CA 1
ATOM 721 C C . GLU A 1 86 ? -11.390 7.564 -3.945 1.00 88.00 86 GLU A C 1
ATOM 723 O O . GLU A 1 86 ? -11.886 6.516 -4.367 1.00 88.00 86 GLU A O 1
ATOM 728 N N . TYR A 1 87 ? -10.708 8.406 -4.722 1.00 84.12 87 TYR A N 1
ATOM 729 C CA . TYR A 1 87 ? -10.420 8.258 -6.146 1.00 84.12 87 TYR A CA 1
ATOM 730 C C . TYR A 1 87 ? -8.968 8.662 -6.414 1.00 84.12 87 TYR A C 1
ATOM 732 O O . TYR A 1 87 ? -8.436 9.499 -5.685 1.00 84.12 87 TYR A O 1
ATOM 740 N N . VAL A 1 88 ? -8.363 8.168 -7.498 1.00 74.75 88 VAL A N 1
ATOM 741 C CA . VAL A 1 88 ? -7.090 8.730 -7.979 1.00 74.75 88 VAL A CA 1
ATOM 742 C C . VAL A 1 88 ? -7.316 10.150 -8.515 1.00 74.75 88 VAL A C 1
ATOM 744 O O . VAL A 1 88 ? -6.505 11.023 -8.232 1.00 74.75 88 VAL A O 1
ATOM 747 N N . THR A 1 89 ? -8.456 10.451 -9.161 1.00 68.44 89 THR A N 1
ATOM 748 C CA . THR A 1 89 ? -8.917 11.849 -9.312 1.00 68.44 89 THR A CA 1
ATOM 749 C C . THR A 1 89 ? -10.339 12.088 -8.813 1.00 68.44 89 THR A C 1
ATOM 751 O O . THR A 1 89 ? -11.292 11.403 -9.182 1.00 68.44 89 THR A O 1
ATOM 754 N N . LYS A 1 90 ? -10.505 13.115 -7.971 1.00 62.78 90 LYS A N 1
ATOM 755 C CA . LYS A 1 90 ? -11.800 13.473 -7.370 1.00 62.78 90 LYS A CA 1
ATOM 756 C C . LYS A 1 90 ? -12.681 14.329 -8.288 1.00 62.78 90 LYS A C 1
ATOM 758 O O . LYS A 1 90 ? -13.900 14.171 -8.277 1.00 62.78 90 LYS A O 1
ATOM 763 N N . SER A 1 91 ? -12.081 15.230 -9.065 1.00 61.88 91 SER A N 1
ATOM 764 C CA . SER A 1 91 ? -12.780 16.149 -9.978 1.00 61.88 91 SER A CA 1
ATOM 765 C C . SER A 1 91 ? -13.441 15.412 -11.148 1.00 61.88 91 SER A C 1
ATOM 767 O O . SER A 1 91 ? -14.566 15.727 -11.526 1.00 61.88 91 SER A O 1
ATOM 769 N N . GLU A 1 92 ? -12.766 14.391 -11.666 1.00 59.59 92 GLU A N 1
ATOM 770 C CA . GLU A 1 92 ? -13.134 13.619 -12.850 1.00 59.59 92 GLU A CA 1
ATOM 771 C C . GLU A 1 92 ? -13.665 12.214 -12.473 1.00 59.59 92 GLU A C 1
ATOM 773 O O . GLU A 1 92 ? -14.164 11.484 -13.327 1.00 59.59 92 GLU A O 1
ATOM 778 N N . LYS A 1 93 ? -13.608 11.850 -11.177 1.00 65.12 93 LYS A N 1
ATOM 779 C CA . LYS A 1 93 ? -13.995 10.544 -10.592 1.00 65.12 93 LYS A CA 1
ATOM 780 C C . LYS A 1 93 ? -13.283 9.341 -11.226 1.00 65.12 93 LYS A C 1
ATOM 782 O O . LYS A 1 93 ? -13.797 8.220 -11.198 1.00 65.12 93 LYS A O 1
ATOM 787 N N . PHE A 1 94 ? -12.100 9.571 -11.789 1.00 64.75 94 PHE A N 1
ATOM 788 C CA . PHE A 1 94 ? -11.332 8.561 -12.507 1.00 64.75 94 PHE A CA 1
ATOM 789 C C . PHE A 1 94 ? -10.585 7.658 -11.517 1.00 64.75 94 PHE A C 1
ATOM 791 O O . PHE A 1 94 ? -10.016 8.144 -10.535 1.00 64.75 94 PHE A O 1
ATOM 798 N N . TYR A 1 95 ? -10.618 6.347 -11.776 1.00 73.06 95 TYR A N 1
ATOM 799 C CA . TYR A 1 95 ? -10.119 5.282 -10.895 1.00 73.06 95 TYR A CA 1
ATOM 800 C C . TYR A 1 95 ? -10.571 5.427 -9.423 1.00 73.06 95 TYR A C 1
ATOM 802 O O . TYR A 1 95 ? -9.815 5.931 -8.588 1.00 73.06 95 TYR A O 1
ATOM 810 N N . PRO A 1 96 ? -11.795 4.987 -9.061 1.00 80.62 96 PRO A N 1
ATOM 811 C CA . PRO A 1 96 ? -12.159 4.818 -7.654 1.00 80.62 96 PRO A CA 1
ATOM 812 C C . PRO A 1 96 ? -11.186 3.833 -6.994 1.00 80.62 96 PRO A C 1
ATOM 814 O O . PRO A 1 96 ? -11.017 2.722 -7.487 1.00 80.62 96 PRO A O 1
ATOM 817 N N . LEU A 1 97 ? -10.549 4.236 -5.892 1.00 84.56 97 LEU A N 1
ATOM 818 C CA . LEU A 1 97 ? -9.600 3.389 -5.165 1.00 84.56 97 LEU A CA 1
ATOM 819 C C . LEU A 1 97 ? -10.274 2.874 -3.891 1.00 84.56 97 LEU A C 1
ATOM 821 O O . LEU A 1 97 ? -10.859 1.795 -3.895 1.00 84.56 97 LEU A O 1
ATOM 825 N N . PHE A 1 98 ? -10.312 3.680 -2.828 1.00 89.50 98 PHE A N 1
ATOM 826 C CA . PHE A 1 98 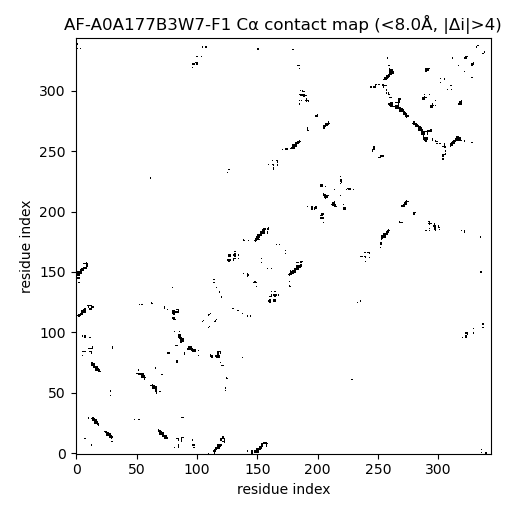? -11.009 3.307 -1.592 1.00 89.50 98 PHE A CA 1
ATOM 827 C C . PHE A 1 98 ? -12.511 3.647 -1.584 1.00 89.50 98 PHE A C 1
ATOM 829 O O . PHE A 1 98 ? -13.165 3.444 -0.562 1.00 89.50 98 PHE A O 1
ATOM 836 N N . TYR A 1 99 ? -13.083 4.123 -2.702 1.00 92.06 99 TYR A N 1
ATOM 837 C CA . TYR A 1 99 ? -14.478 4.583 -2.815 1.00 92.06 99 TYR A CA 1
ATOM 838 C C . TYR A 1 99 ? -15.506 3.705 -2.087 1.00 92.06 99 TYR A C 1
ATOM 840 O O . TYR A 1 99 ? -16.219 4.198 -1.216 1.00 92.06 99 TYR A O 1
ATOM 848 N N . SER A 1 100 ? -15.589 2.410 -2.407 1.00 93.56 100 SER A N 1
ATOM 849 C CA . SER A 1 100 ? -16.622 1.529 -1.839 1.00 93.56 100 SER A CA 1
ATOM 850 C C . SER A 1 100 ? -16.470 1.355 -0.324 1.00 93.56 100 SER A C 1
ATOM 852 O O . SER A 1 100 ? -17.461 1.411 0.406 1.00 93.56 100 SER A O 1
ATOM 854 N N . ILE A 1 101 ? -15.228 1.230 0.156 1.00 93.69 101 ILE A N 1
ATOM 855 C CA . ILE A 1 101 ? -14.894 1.123 1.582 1.00 93.69 101 ILE A CA 1
ATOM 856 C C . ILE A 1 101 ? -15.246 2.435 2.302 1.00 93.69 101 ILE A C 1
ATOM 858 O O . ILE A 1 101 ? -15.989 2.412 3.280 1.00 93.69 101 ILE A O 1
ATOM 862 N N . ILE A 1 102 ? -14.820 3.589 1.773 1.00 93.50 102 ILE A N 1
ATOM 863 C CA . ILE A 1 102 ? -15.098 4.925 2.334 1.00 93.50 102 ILE A CA 1
ATOM 864 C C . ILE A 1 102 ? -16.596 5.225 2.364 1.00 93.50 102 ILE A C 1
ATOM 866 O O . ILE A 1 102 ? -17.108 5.722 3.366 1.00 93.50 102 ILE A O 1
ATOM 870 N N . ARG A 1 103 ? -17.332 4.916 1.292 1.00 93.38 103 ARG A N 1
ATOM 871 C CA . ARG A 1 103 ? -18.790 5.095 1.247 1.00 93.38 103 ARG A CA 1
ATOM 872 C C . ARG A 1 103 ? -19.500 4.228 2.272 1.00 93.38 103 ARG A C 1
ATOM 874 O O . ARG A 1 103 ? -20.417 4.711 2.935 1.00 93.38 103 ARG A O 1
ATOM 881 N N . ASN A 1 104 ? -19.069 2.979 2.425 1.00 92.75 104 ASN A N 1
ATOM 882 C CA . ASN A 1 104 ? -19.604 2.093 3.442 1.00 92.75 104 ASN A CA 1
ATOM 883 C C . ASN A 1 104 ? -19.277 2.603 4.861 1.00 92.75 104 ASN A C 1
ATOM 885 O O . ASN A 1 104 ? -20.166 2.675 5.701 1.00 92.75 104 ASN A O 1
ATOM 889 N N . PHE A 1 105 ? -18.053 3.063 5.116 1.00 92.25 105 PHE A N 1
ATOM 890 C CA . PHE A 1 105 ? -17.657 3.646 6.403 1.00 92.25 105 PHE A CA 1
ATOM 891 C C . PHE A 1 105 ? -18.481 4.903 6.739 1.00 92.25 105 PHE A C 1
ATOM 893 O O . PHE A 1 105 ? -19.083 4.977 7.812 1.00 92.25 105 PHE A O 1
ATOM 900 N N . LYS A 1 106 ? -18.623 5.836 5.785 1.00 91.88 106 LYS A N 1
ATOM 901 C CA . LYS A 1 106 ? -19.475 7.034 5.916 1.00 91.88 106 LYS A CA 1
ATOM 902 C C . LYS A 1 106 ? -20.951 6.665 6.191 1.00 91.88 106 LYS A C 1
ATOM 904 O O . LYS A 1 106 ? -21.602 7.336 6.987 1.00 91.88 106 LYS A O 1
ATOM 909 N N . LYS A 1 107 ? -21.474 5.565 5.622 1.00 91.62 107 LYS A N 1
ATOM 910 C CA . LYS A 1 107 ? -22.833 5.034 5.899 1.00 91.62 107 LYS A CA 1
ATOM 911 C C . LYS A 1 107 ? -23.014 4.542 7.346 1.00 91.62 107 LYS A C 1
ATOM 913 O O . LYS A 1 107 ? -24.117 4.644 7.874 1.00 91.62 107 LYS A O 1
ATOM 918 N N . TYR A 1 108 ? -21.962 4.034 7.986 1.00 89.00 108 TYR A N 1
ATOM 919 C CA . TYR A 1 108 ? -21.984 3.563 9.379 1.00 89.00 108 TYR A CA 1
ATOM 920 C C . TYR A 1 108 ? -21.522 4.621 10.404 1.00 89.00 108 TYR A C 1
ATOM 922 O O . TYR A 1 108 ? -21.288 4.296 11.567 1.00 89.00 108 TYR A O 1
ATOM 930 N N . GLY A 1 109 ? -21.425 5.894 10.003 1.00 88.75 109 GLY A N 1
ATOM 931 C CA . GLY A 1 109 ? -21.122 7.004 10.913 1.00 88.75 109 GLY A CA 1
ATOM 932 C C . GLY A 1 109 ? -19.634 7.238 11.184 1.00 88.75 109 GLY A C 1
ATOM 933 O O . GLY A 1 109 ? -19.296 7.892 12.172 1.00 88.75 109 GLY A O 1
ATOM 934 N N . LEU A 1 110 ? -18.740 6.733 10.326 1.00 88.38 110 LEU A N 1
ATOM 935 C CA . LEU A 1 110 ? -17.348 7.178 10.319 1.00 88.38 110 LEU A CA 1
ATOM 936 C C . LEU A 1 110 ? -17.240 8.530 9.593 1.00 88.38 110 LEU A C 1
ATOM 938 O O . LEU A 1 110 ? -17.846 8.749 8.541 1.00 88.38 110 LEU A O 1
ATOM 942 N N . ILE A 1 111 ? -16.468 9.441 10.178 1.00 90.44 111 ILE A N 1
ATOM 943 C CA . ILE A 1 111 ? -16.350 10.851 9.810 1.00 90.44 111 ILE A CA 1
ATOM 944 C C . ILE A 1 111 ? -14.887 11.133 9.464 1.00 90.44 111 ILE A C 1
ATOM 946 O O . ILE A 1 111 ? -13.970 10.841 10.241 1.00 90.44 111 ILE A O 1
ATOM 950 N N . ASP A 1 112 ? -14.688 11.701 8.276 1.00 92.00 112 ASP A N 1
ATOM 951 C CA . ASP A 1 112 ? -13.374 12.095 7.774 1.00 92.00 112 ASP A CA 1
ATOM 952 C C . ASP A 1 112 ? -12.684 13.087 8.725 1.00 92.00 112 ASP A C 1
ATOM 954 O O . ASP A 1 112 ? -13.333 13.965 9.291 1.00 92.00 112 ASP A O 1
ATOM 958 N N . LEU A 1 113 ? -11.371 12.940 8.911 1.00 90.06 113 LEU A N 1
ATOM 959 C CA . LEU A 1 113 ? -10.524 13.730 9.819 1.00 90.06 113 LEU A CA 1
ATOM 960 C C . LEU A 1 113 ? -10.852 13.646 11.328 1.00 90.06 113 LEU A C 1
ATOM 962 O O . LEU A 1 113 ? -10.085 14.213 12.118 1.00 90.06 113 LEU A O 1
ATOM 966 N N . GLU A 1 114 ? -11.908 12.929 11.731 1.00 88.06 114 GLU A N 1
ATOM 967 C CA . GLU A 1 114 ? -12.298 12.684 13.131 1.00 88.06 114 GLU A CA 1
ATOM 968 C C . GLU A 1 114 ? -11.972 11.269 13.621 1.00 88.06 114 GLU A C 1
ATOM 970 O O . GLU A 1 114 ? -11.329 11.114 14.658 1.00 88.06 114 GLU A O 1
ATOM 975 N N . ASN A 1 115 ? -12.460 10.246 12.914 1.00 86.38 115 ASN A N 1
ATOM 976 C CA . ASN A 1 115 ? -12.252 8.830 13.247 1.00 86.38 115 ASN A CA 1
ATOM 977 C C . ASN A 1 115 ? -11.880 7.977 12.020 1.00 86.38 115 ASN A C 1
ATOM 979 O O . ASN A 1 115 ? -11.604 6.791 12.151 1.00 86.38 115 ASN A O 1
ATOM 983 N N . MET A 1 116 ? -11.817 8.581 10.836 1.00 90.56 116 MET A N 1
ATOM 984 C CA . MET A 1 116 ? -11.435 7.933 9.590 1.00 90.56 116 MET A CA 1
ATOM 985 C C . MET A 1 116 ? -10.448 8.839 8.855 1.00 90.56 116 MET A C 1
ATOM 987 O O . MET A 1 116 ? -10.727 10.024 8.664 1.00 90.56 116 MET A O 1
ATOM 991 N N . PHE A 1 117 ? -9.291 8.299 8.466 1.00 92.19 117 PHE A N 1
ATOM 992 C CA . PHE A 1 117 ? -8.202 9.093 7.886 1.00 92.19 117 PHE A CA 1
ATOM 993 C C . PHE A 1 117 ? -7.523 8.379 6.714 1.00 92.19 117 PHE A C 1
ATOM 995 O O . PHE A 1 117 ? -7.375 7.155 6.712 1.00 92.19 117 PHE A O 1
ATOM 1002 N N . GLY A 1 118 ? -7.097 9.160 5.722 1.00 92.25 118 GLY A N 1
ATOM 1003 C CA . GLY A 1 118 ? -6.379 8.683 4.542 1.00 92.25 118 GLY A CA 1
ATOM 1004 C C . GLY A 1 118 ? -4.883 8.969 4.607 1.00 92.25 118 GLY A C 1
ATOM 1005 O O . GLY A 1 118 ? -4.470 10.022 5.095 1.00 92.25 118 GLY A O 1
ATOM 1006 N N . LEU A 1 119 ? -4.061 8.062 4.077 1.00 91.69 119 LEU A N 1
ATOM 1007 C CA . LEU A 1 119 ? -2.621 8.280 3.923 1.00 91.69 119 LEU A CA 1
ATOM 1008 C C . LEU A 1 119 ? -2.167 8.007 2.482 1.00 91.69 119 LEU A C 1
ATOM 1010 O O . LEU A 1 119 ? -2.288 6.893 1.970 1.00 91.69 119 LEU A O 1
ATOM 1014 N N . VAL A 1 120 ? -1.620 9.054 1.859 1.00 91.44 120 VAL A N 1
ATOM 1015 C CA . VAL A 1 120 ? -0.900 9.027 0.577 1.00 91.44 120 VAL A CA 1
ATOM 1016 C C . VAL A 1 120 ? 0.601 9.164 0.799 1.00 91.44 120 VAL A C 1
ATOM 1018 O O . VAL A 1 120 ? 1.046 9.717 1.805 1.00 91.44 120 VAL A O 1
ATOM 1021 N N . TYR A 1 121 ? 1.370 8.716 -0.186 1.00 92.19 121 TYR A N 1
ATOM 1022 C CA . TYR A 1 121 ? 2.813 8.891 -0.309 1.00 92.19 121 TYR A CA 1
ATOM 1023 C C . TYR A 1 121 ? 3.159 9.066 -1.798 1.00 92.19 121 TYR A C 1
ATOM 1025 O O . TYR A 1 121 ? 2.367 8.699 -2.669 1.00 92.19 121 TYR A O 1
ATOM 1033 N N . ASP A 1 122 ? 4.328 9.629 -2.103 1.00 91.88 122 ASP A N 1
ATOM 1034 C CA . ASP A 1 122 ? 4.844 9.654 -3.475 1.00 91.88 122 ASP A CA 1
ATOM 1035 C C . ASP A 1 122 ? 5.394 8.258 -3.806 1.00 91.88 122 ASP A C 1
ATOM 1037 O O . ASP A 1 122 ? 6.472 7.874 -3.348 1.00 91.88 122 ASP A O 1
ATOM 1041 N N . SER A 1 123 ? 4.622 7.468 -4.559 1.00 88.69 123 SER A N 1
ATOM 1042 C CA . SER A 1 123 ? 4.913 6.048 -4.799 1.00 88.69 123 SER A CA 1
ATOM 1043 C C . SER A 1 123 ? 6.081 5.779 -5.749 1.00 88.69 123 SER A C 1
ATOM 1045 O O . SER A 1 123 ? 6.334 4.619 -6.068 1.00 88.69 123 SER A O 1
ATOM 1047 N N . ARG A 1 124 ? 6.786 6.822 -6.200 1.00 86.88 124 ARG A N 1
ATOM 1048 C CA . ARG A 1 124 ? 8.057 6.705 -6.929 1.00 86.88 124 ARG A CA 1
ATOM 1049 C C . ARG A 1 124 ? 9.217 6.368 -5.989 1.00 86.88 124 ARG A C 1
ATOM 1051 O O . ARG A 1 124 ? 10.183 5.740 -6.408 1.00 86.88 124 ARG A O 1
ATOM 1058 N N . TYR A 1 125 ? 9.122 6.776 -4.723 1.00 86.75 125 TYR A N 1
ATOM 1059 C CA . TYR A 1 125 ? 10.138 6.513 -3.708 1.00 86.75 125 TYR A CA 1
ATOM 1060 C C . TYR A 1 125 ? 9.915 5.163 -3.010 1.00 86.75 125 TYR A C 1
ATOM 1062 O O . TYR A 1 125 ? 8.779 4.730 -2.780 1.00 86.75 125 TYR A O 1
ATOM 1070 N N . ARG A 1 126 ? 11.022 4.521 -2.607 1.00 85.56 126 ARG A N 1
ATOM 1071 C CA . ARG A 1 126 ? 10.989 3.410 -1.642 1.00 85.56 126 ARG A CA 1
ATOM 1072 C C . ARG A 1 126 ? 10.442 3.890 -0.279 1.00 85.56 126 ARG A C 1
ATOM 1074 O O . ARG A 1 126 ? 10.407 5.102 -0.045 1.00 85.56 126 ARG A O 1
ATOM 1081 N N . PRO A 1 127 ? 10.012 2.983 0.616 1.00 89.88 127 PRO A N 1
ATOM 1082 C CA . PRO A 1 127 ? 9.631 3.349 1.978 1.00 89.88 127 PRO A CA 1
ATOM 1083 C C . PRO A 1 127 ? 10.722 4.135 2.727 1.00 89.88 127 PRO A C 1
ATOM 1085 O O . PRO A 1 127 ? 11.904 4.072 2.392 1.00 89.88 127 PRO A O 1
ATOM 1088 N N . GLY A 1 128 ? 10.319 4.918 3.728 1.00 90.44 128 GLY A N 1
ATOM 1089 C CA . GLY A 1 128 ? 11.234 5.769 4.489 1.00 90.44 128 GLY A CA 1
ATOM 1090 C C . GLY A 1 128 ? 10.539 6.902 5.244 1.00 90.44 128 GLY A C 1
ATOM 1091 O O . GLY A 1 128 ? 9.314 6.922 5.396 1.00 90.44 128 GLY A O 1
ATOM 1092 N N . ILE A 1 129 ? 11.329 7.895 5.666 1.00 91.81 129 ILE A N 1
ATOM 1093 C CA . ILE A 1 129 ? 10.959 8.870 6.707 1.00 91.81 129 ILE A CA 1
ATOM 1094 C C . ILE A 1 129 ? 9.635 9.621 6.475 1.00 91.81 129 ILE A C 1
ATOM 1096 O O . ILE A 1 129 ? 8.984 10.030 7.438 1.00 91.81 129 ILE A O 1
ATOM 1100 N N . TYR A 1 130 ? 9.189 9.791 5.223 1.00 92.38 130 TYR A N 1
ATOM 1101 C CA . TYR A 1 130 ? 7.874 10.373 4.945 1.00 92.38 130 TYR A CA 1
ATOM 1102 C C . TYR A 1 130 ? 6.733 9.479 5.455 1.00 92.38 130 TYR A C 1
ATOM 1104 O O . TYR A 1 130 ? 5.876 9.974 6.191 1.00 92.38 130 TYR A O 1
ATOM 1112 N N . ILE A 1 131 ? 6.696 8.188 5.100 1.00 93.06 131 ILE A N 1
ATOM 1113 C CA . ILE A 1 131 ? 5.616 7.298 5.551 1.00 93.06 131 ILE A CA 1
ATOM 1114 C C . ILE A 1 131 ? 5.735 7.038 7.059 1.00 93.06 131 ILE A C 1
ATOM 1116 O O . ILE A 1 131 ? 4.738 7.150 7.768 1.00 93.06 131 ILE A O 1
ATOM 1120 N N . GLU A 1 132 ? 6.956 6.852 7.574 1.00 95.44 132 GLU A N 1
ATOM 1121 C CA . GLU A 1 132 ? 7.237 6.679 9.008 1.00 95.44 132 GLU A CA 1
ATOM 1122 C C . GLU A 1 132 ? 6.718 7.845 9.857 1.00 95.44 132 GLU A C 1
ATOM 1124 O O . GLU A 1 132 ? 6.020 7.637 10.851 1.00 95.44 132 GLU A O 1
ATOM 1129 N N . LYS A 1 133 ? 7.018 9.090 9.467 1.00 96.44 133 LYS A N 1
ATOM 1130 C CA . LYS A 1 133 ? 6.590 10.272 10.222 1.00 96.44 133 LYS A CA 1
ATOM 1131 C C . LYS A 1 133 ? 5.087 10.509 10.105 1.00 96.44 133 LYS A C 1
ATOM 1133 O O . LYS A 1 133 ? 4.446 10.875 11.086 1.00 96.44 133 LYS A O 1
ATOM 1138 N N . ASN A 1 134 ? 4.506 10.322 8.920 1.00 94.56 134 ASN A N 1
ATOM 1139 C CA . ASN A 1 134 ? 3.085 10.600 8.708 1.00 94.56 134 ASN A CA 1
ATOM 1140 C C . ASN A 1 134 ? 2.167 9.527 9.317 1.00 94.56 134 ASN A C 1
ATOM 1142 O O . ASN A 1 134 ? 1.132 9.897 9.870 1.00 94.56 134 ASN A O 1
ATOM 1146 N N . LEU A 1 135 ? 2.560 8.246 9.302 1.00 95.31 135 LEU A N 1
ATOM 1147 C CA . LEU A 1 135 ? 1.845 7.181 10.012 1.00 95.31 135 LEU A CA 1
ATOM 1148 C C . LEU A 1 135 ? 1.871 7.415 11.534 1.00 95.31 135 LEU A C 1
ATOM 1150 O O . LEU A 1 135 ? 0.827 7.349 12.181 1.00 95.31 135 LEU A O 1
ATOM 1154 N N . ARG A 1 136 ? 3.029 7.788 12.097 1.00 95.75 136 ARG A N 1
ATOM 1155 C CA . ARG A 1 136 ? 3.172 8.140 13.519 1.00 95.75 136 ARG A CA 1
ATOM 1156 C C . ARG A 1 136 ? 2.258 9.302 13.913 1.00 95.75 136 ARG A C 1
ATOM 1158 O O . ARG A 1 136 ? 1.435 9.155 14.813 1.00 95.75 136 ARG A O 1
ATOM 1165 N N . ASN A 1 137 ? 2.346 10.417 13.182 1.00 94.25 137 ASN A N 1
ATOM 1166 C CA . ASN A 1 137 ? 1.528 11.607 13.427 1.00 94.25 137 ASN A CA 1
ATOM 1167 C C . ASN A 1 137 ? 0.020 11.294 13.424 1.00 94.25 137 ASN A C 1
ATOM 1169 O O . ASN A 1 137 ? -0.728 11.862 14.220 1.00 94.25 137 ASN A O 1
ATOM 1173 N N . VAL A 1 138 ? -0.450 10.433 12.509 1.00 90.94 138 VAL A N 1
ATOM 1174 C CA . VAL A 1 138 ? -1.883 10.121 12.412 1.00 90.94 138 VAL A CA 1
ATOM 1175 C C . VAL A 1 138 ? -2.330 9.150 13.516 1.00 90.94 138 VAL A C 1
ATOM 1177 O O . VAL A 1 138 ? -3.377 9.404 14.118 1.00 90.94 138 VAL A O 1
ATOM 1180 N N . LEU A 1 139 ? -1.503 8.150 13.875 1.00 92.62 139 LEU A N 1
ATOM 1181 C CA . LEU A 1 139 ? -1.693 7.256 15.037 1.00 92.62 139 LEU A CA 1
ATOM 1182 C C . LEU A 1 139 ? -1.877 8.051 16.336 1.00 92.62 139 LEU A C 1
ATOM 1184 O O . LEU A 1 139 ? -2.867 7.872 17.050 1.00 92.62 139 LEU A O 1
ATOM 1188 N N . GLU A 1 140 ? -0.966 8.984 16.602 1.00 92.44 140 GLU A N 1
ATOM 1189 C CA . GLU A 1 140 ? -0.985 9.852 17.785 1.00 92.44 140 GLU A CA 1
ATOM 1190 C C . GLU A 1 140 ? -2.203 10.811 17.768 1.00 92.44 140 GLU A C 1
ATOM 1192 O O . GLU A 1 140 ? -2.872 11.010 18.792 1.00 92.44 140 GLU A O 1
ATOM 1197 N N . LYS A 1 141 ? -2.595 11.333 16.590 1.00 87.81 141 LYS A N 1
ATOM 1198 C CA . LYS A 1 141 ? -3.836 12.119 16.413 1.00 87.81 141 LYS A CA 1
ATOM 1199 C C . LYS A 1 141 ? -5.096 11.301 16.745 1.00 87.81 141 LYS A C 1
ATOM 1201 O O . LYS A 1 141 ? -5.973 11.783 17.453 1.00 87.81 141 LYS A O 1
ATOM 1206 N N . SER A 1 142 ? -5.209 10.060 16.275 1.00 83.62 142 SER A N 1
ATOM 1207 C CA . SER A 1 142 ? -6.350 9.185 16.606 1.00 83.62 142 SER A CA 1
ATOM 1208 C C . SER A 1 142 ? -6.414 8.822 18.087 1.00 83.62 142 SER A C 1
ATOM 1210 O O . SER A 1 142 ? -7.490 8.856 18.696 1.00 83.62 142 SER A O 1
ATOM 1212 N N . LYS A 1 143 ? -5.257 8.514 18.683 1.00 84.00 143 LYS A N 1
ATOM 1213 C CA . LYS A 1 143 ? -5.137 8.203 20.107 1.00 84.00 143 LYS A CA 1
ATOM 1214 C C . LYS A 1 143 ? -5.625 9.375 20.960 1.00 84.00 143 LYS A C 1
ATOM 1216 O O . LYS A 1 143 ? -6.484 9.176 21.813 1.00 84.00 143 LYS A O 1
ATOM 1221 N N . SER A 1 144 ? -5.171 10.597 20.680 1.00 84.25 144 SER A N 1
ATOM 1222 C CA . SER A 1 144 ? -5.621 11.799 21.401 1.00 84.25 144 SER A CA 1
ATOM 1223 C C . SER A 1 144 ? -7.114 12.121 21.213 1.00 84.25 144 SER A C 1
ATOM 1225 O O . SER A 1 144 ? -7.750 12.575 22.161 1.00 84.25 144 SER A O 1
ATOM 1227 N N . LEU A 1 145 ? -7.707 11.844 20.044 1.00 77.81 145 LEU A N 1
ATOM 1228 C CA . LEU A 1 145 ? -9.110 12.186 19.759 1.00 77.81 145 LEU A CA 1
ATOM 1229 C C . LEU A 1 145 ? -10.155 11.291 20.447 1.00 77.81 145 LEU A C 1
ATOM 1231 O O . LEU A 1 145 ? -11.246 11.777 20.746 1.00 77.81 145 LEU A O 1
ATOM 1235 N N . LYS A 1 146 ? -9.875 9.995 20.663 1.00 70.94 146 LYS A N 1
ATOM 1236 C CA . LYS A 1 146 ? -10.856 9.034 21.231 1.00 70.94 146 LYS A CA 1
ATOM 1237 C C . LYS A 1 146 ? -10.286 8.079 22.301 1.00 70.94 146 LYS A C 1
ATOM 1239 O O . LYS A 1 146 ? -11.029 7.236 22.798 1.00 70.94 146 LYS A O 1
ATOM 1244 N N . ASN A 1 147 ? -8.993 8.166 22.632 1.00 75.19 147 ASN A N 1
ATOM 1245 C CA . ASN A 1 147 ? -8.233 7.215 23.466 1.00 75.19 147 ASN A CA 1
ATOM 1246 C C . ASN A 1 147 ? -8.460 5.734 23.100 1.00 75.19 147 ASN A C 1
ATOM 1248 O O . ASN A 1 147 ? -8.650 4.873 23.960 1.00 75.19 147 ASN A O 1
ATOM 1252 N N . ARG A 1 148 ? -8.461 5.433 21.797 1.00 75.75 148 ARG A N 1
ATOM 1253 C CA . ARG A 1 148 ? -8.586 4.068 21.274 1.00 75.75 148 ARG A CA 1
ATOM 1254 C C . ARG A 1 148 ? -7.465 3.732 20.303 1.00 75.75 148 ARG A C 1
ATOM 1256 O O . ARG A 1 148 ? -6.879 4.616 19.681 1.00 75.75 148 ARG A O 1
ATOM 1263 N N . ARG A 1 149 ? -7.216 2.428 20.188 1.00 87.50 149 ARG A N 1
ATOM 1264 C CA . ARG A 1 149 ? -6.388 1.828 19.142 1.00 87.50 149 ARG A CA 1
ATOM 1265 C C . ARG A 1 149 ? -7.099 1.896 17.790 1.00 87.50 149 ARG A C 1
ATOM 1267 O O . ARG A 1 149 ? -8.321 2.058 17.737 1.00 87.50 149 ARG A O 1
ATOM 1274 N N . THR A 1 150 ? -6.319 1.751 16.728 1.00 89.94 150 THR A N 1
ATOM 1275 C CA . THR A 1 150 ? -6.747 1.973 15.346 1.00 89.94 150 THR A CA 1
ATOM 1276 C C . THR A 1 150 ? -6.650 0.697 14.513 1.00 89.94 150 THR A C 1
ATOM 1278 O O . THR A 1 150 ? -5.713 -0.083 14.695 1.00 89.94 150 THR A O 1
ATOM 1281 N N . SER A 1 151 ? -7.579 0.486 13.577 1.00 93.31 151 SER A N 1
ATOM 1282 C CA . SER A 1 151 ? -7.379 -0.480 12.487 1.00 93.31 151 SER A CA 1
ATOM 1283 C C . SER A 1 151 ? -6.618 0.189 11.342 1.00 93.31 151 SER A C 1
ATOM 1285 O O . SER A 1 151 ? -7.037 1.237 10.855 1.00 93.31 151 SER A O 1
ATOM 1287 N N . ILE A 1 152 ? -5.530 -0.413 10.870 1.00 96.00 152 ILE A N 1
ATOM 1288 C CA . ILE A 1 152 ? -4.883 -0.017 9.614 1.00 96.00 152 ILE A CA 1
ATOM 1289 C C . ILE A 1 152 ? -5.418 -0.913 8.500 1.00 96.00 152 ILE A C 1
ATOM 1291 O O . ILE A 1 152 ? -5.287 -2.130 8.587 1.00 96.00 152 ILE A O 1
ATOM 1295 N N . ILE A 1 153 ? -5.960 -0.327 7.435 1.00 96.81 153 ILE A N 1
ATOM 1296 C CA . ILE A 1 153 ? -6.273 -1.021 6.184 1.00 96.81 153 ILE A CA 1
ATOM 1297 C C . ILE A 1 153 ? -5.352 -0.470 5.106 1.00 96.81 153 ILE A C 1
ATOM 1299 O O . ILE A 1 153 ? -5.275 0.739 4.885 1.00 96.81 153 ILE A O 1
ATOM 1303 N N . THR A 1 154 ? -4.643 -1.361 4.428 1.00 96.38 154 THR A N 1
ATOM 1304 C CA . THR A 1 154 ? -3.646 -0.989 3.428 1.00 96.38 154 THR A CA 1
ATOM 1305 C C . THR A 1 154 ? -3.683 -1.948 2.245 1.00 96.38 154 THR A C 1
ATOM 1307 O O . THR A 1 154 ? -4.033 -3.118 2.401 1.00 96.38 154 THR A O 1
ATOM 1310 N N . TYR A 1 155 ? -3.373 -1.445 1.051 1.00 95.81 155 TYR A N 1
ATOM 1311 C CA . TYR A 1 155 ? -3.582 -2.148 -0.214 1.00 95.81 155 TYR A CA 1
ATOM 1312 C C . TYR A 1 155 ? -2.326 -2.163 -1.091 1.00 95.81 155 TYR A C 1
ATOM 1314 O O . TYR A 1 155 ? -1.654 -1.140 -1.245 1.00 95.81 155 TYR A O 1
ATOM 1322 N N . SER A 1 156 ? -2.056 -3.299 -1.744 1.00 94.75 156 SER A N 1
ATOM 1323 C CA . SER A 1 156 ? -0.990 -3.438 -2.744 1.00 94.75 156 SER A CA 1
ATOM 1324 C C . SER A 1 156 ? 0.371 -2.979 -2.186 1.00 94.75 156 SER A C 1
ATOM 1326 O O . SER A 1 156 ? 0.741 -3.330 -1.067 1.00 94.75 156 SER A O 1
ATOM 1328 N N . PHE A 1 157 ? 1.138 -2.173 -2.924 1.00 92.38 157 PHE A N 1
ATOM 1329 C CA . PHE A 1 157 ? 2.421 -1.624 -2.462 1.00 92.38 157 PHE A CA 1
ATOM 1330 C C . PHE A 1 157 ? 2.322 -0.776 -1.174 1.00 92.38 157 PHE A C 1
ATOM 1332 O O . PHE A 1 157 ? 3.306 -0.659 -0.441 1.00 92.38 157 PHE A O 1
ATOM 1339 N N . GLY A 1 158 ? 1.139 -0.249 -0.840 1.00 94.75 158 GLY A N 1
ATOM 1340 C CA . GLY A 1 158 ? 0.897 0.438 0.430 1.00 94.75 158 GLY A CA 1
ATOM 1341 C C . GLY A 1 158 ? 1.128 -0.467 1.640 1.00 94.75 158 GLY A C 1
ATOM 1342 O O . GLY A 1 158 ? 1.505 0.010 2.713 1.00 94.75 158 GLY A O 1
ATOM 1343 N N . CYS A 1 159 ? 0.961 -1.785 1.484 1.00 96.44 159 CYS A N 1
ATOM 1344 C CA . CYS A 1 159 ? 1.244 -2.749 2.541 1.00 96.44 159 CYS A CA 1
ATOM 1345 C C . CYS A 1 159 ? 2.733 -2.738 2.916 1.00 96.44 159 CYS A C 1
ATOM 1347 O O . CYS A 1 159 ? 3.060 -2.708 4.097 1.00 96.44 159 CYS A O 1
ATOM 1349 N N . ILE A 1 160 ? 3.626 -2.679 1.922 1.00 94.81 160 ILE A N 1
ATOM 1350 C CA . ILE A 1 160 ? 5.085 -2.632 2.116 1.00 94.81 160 ILE A CA 1
ATOM 1351 C C . ILE A 1 160 ? 5.499 -1.319 2.797 1.00 94.81 160 ILE A C 1
ATOM 1353 O O . ILE A 1 160 ? 6.287 -1.325 3.738 1.00 94.81 160 ILE A O 1
ATOM 1357 N N . GLN A 1 161 ? 4.906 -0.197 2.379 1.00 94.94 161 GLN A N 1
ATOM 1358 C CA . GLN A 1 161 ? 5.138 1.129 2.968 1.00 94.94 161 GLN A CA 1
ATOM 1359 C C . GLN A 1 161 ? 4.743 1.186 4.454 1.00 94.94 161 GLN A C 1
ATOM 1361 O O . GLN A 1 161 ? 5.473 1.745 5.271 1.00 94.94 161 GLN A O 1
ATOM 1366 N N . ILE A 1 162 ? 3.615 0.566 4.820 1.00 97.06 162 ILE A N 1
ATOM 1367 C CA . ILE A 1 162 ? 3.164 0.468 6.214 1.00 97.06 162 ILE A CA 1
ATOM 1368 C C . ILE A 1 162 ? 4.000 -0.521 7.019 1.00 97.06 162 ILE A C 1
ATOM 1370 O O . ILE A 1 162 ? 4.404 -0.185 8.126 1.00 97.06 162 ILE A O 1
ATOM 1374 N N . LEU A 1 163 ? 4.294 -1.710 6.491 1.00 97.69 163 LEU A N 1
ATOM 1375 C CA . LEU A 1 163 ? 5.106 -2.696 7.206 1.00 97.69 163 LEU A CA 1
ATOM 1376 C C . LEU A 1 163 ? 6.521 -2.162 7.476 1.00 97.69 163 LEU A C 1
ATOM 1378 O O . LEU A 1 163 ? 7.020 -2.341 8.581 1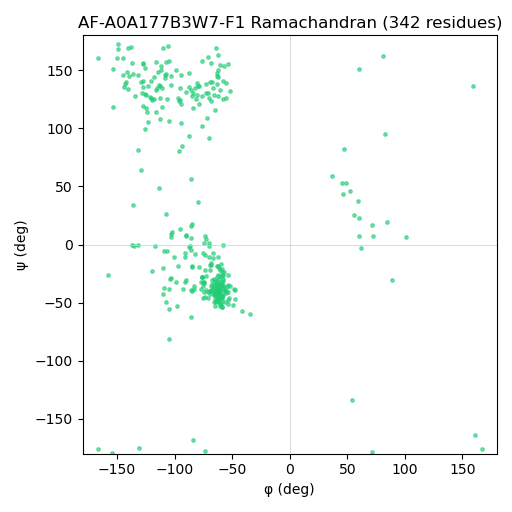.00 97.69 163 LEU A O 1
ATOM 1382 N N . HIS A 1 164 ? 7.122 -1.423 6.537 1.00 96.06 164 HIS A N 1
ATOM 1383 C CA . HIS A 1 164 ? 8.366 -0.688 6.782 1.00 96.06 164 HIS A CA 1
ATOM 1384 C C . HIS A 1 164 ? 8.202 0.340 7.911 1.00 96.06 164 HIS A C 1
ATOM 1386 O O . HIS A 1 164 ? 8.989 0.357 8.852 1.00 96.06 164 HIS A O 1
ATOM 1392 N N . ALA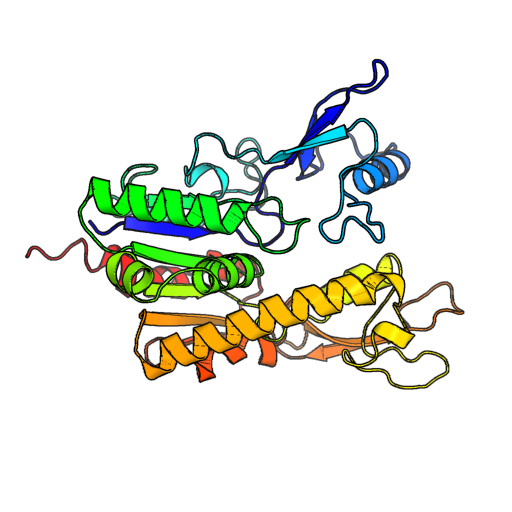 A 1 165 ? 7.169 1.188 7.844 1.00 97.38 165 ALA A N 1
ATOM 1393 C CA . ALA A 1 165 ? 6.933 2.218 8.856 1.00 97.38 165 ALA A CA 1
ATOM 1394 C C . ALA A 1 165 ? 6.686 1.645 10.261 1.00 97.38 165 ALA A C 1
ATOM 1396 O O . ALA A 1 165 ? 7.094 2.247 11.246 1.00 97.38 165 ALA A O 1
ATOM 1397 N N . LEU A 1 166 ? 6.049 0.476 10.362 1.00 98.00 166 LEU A N 1
ATOM 1398 C CA . LEU A 1 166 ? 5.879 -0.244 11.622 1.00 98.00 166 LEU A CA 1
ATOM 1399 C C . LEU A 1 166 ? 7.169 -0.949 12.071 1.00 98.00 166 LEU A C 1
ATOM 1401 O O . LEU A 1 166 ? 7.383 -1.102 13.269 1.00 98.00 166 LEU A O 1
ATOM 1405 N N . ALA A 1 167 ? 8.050 -1.348 11.150 1.00 97.44 167 ALA A N 1
ATOM 1406 C CA . ALA A 1 167 ? 9.321 -1.981 11.493 1.00 97.44 167 ALA A CA 1
ATOM 1407 C C . ALA A 1 167 ? 10.313 -1.009 12.163 1.00 97.44 167 ALA A C 1
ATOM 1409 O O . ALA A 1 167 ? 11.181 -1.474 12.901 1.00 97.44 167 ALA A O 1
ATOM 1410 N N . THR A 1 168 ? 10.158 0.311 11.974 1.00 97.12 168 THR A N 1
ATOM 1411 C CA . THR A 1 168 ? 10.955 1.350 12.662 1.00 97.12 168 THR A CA 1
ATOM 1412 C C . THR A 1 168 ? 10.345 1.839 13.987 1.00 97.12 168 THR A C 1
ATOM 1414 O O . THR A 1 168 ? 10.860 2.783 14.587 1.00 97.12 168 THR A O 1
ATOM 1417 N N . TYR A 1 169 ? 9.263 1.216 14.478 1.00 97.62 169 TYR A N 1
ATOM 1418 C CA . TYR A 1 169 ? 8.619 1.571 15.751 1.00 97.62 169 TYR A CA 1
ATOM 1419 C C . TYR A 1 169 ? 8.857 0.532 16.856 1.00 97.62 169 TYR A C 1
ATOM 1421 O O . TYR A 1 169 ? 8.858 -0.675 16.615 1.00 97.62 169 TYR A O 1
ATOM 1429 N N . ASP A 1 170 ? 8.942 1.012 18.099 1.00 96.88 170 ASP A N 1
ATOM 1430 C CA . ASP A 1 170 ? 8.954 0.166 19.293 1.00 96.88 170 ASP A CA 1
ATOM 1431 C C . ASP A 1 170 ? 7.648 -0.629 19.459 1.00 96.88 170 ASP A C 1
ATOM 1433 O O . ASP A 1 170 ? 6.544 -0.132 19.205 1.00 96.88 170 ASP A O 1
ATOM 1437 N N . GLU A 1 171 ? 7.763 -1.853 19.979 1.00 96.00 171 GLU A N 1
ATOM 1438 C CA . GLU A 1 171 ? 6.628 -2.756 20.207 1.00 96.00 171 GLU A CA 1
ATOM 1439 C C . GLU A 1 171 ? 5.545 -2.146 21.110 1.00 96.00 171 GLU A C 1
ATOM 1441 O O . GLU A 1 171 ? 4.351 -2.279 20.836 1.00 96.00 171 GLU A O 1
ATOM 1446 N N . SER A 1 172 ? 5.951 -1.404 22.144 1.00 96.00 172 SER A N 1
ATOM 1447 C CA . SER A 1 172 ? 5.046 -0.692 23.053 1.00 96.00 172 SER A CA 1
ATOM 1448 C C . SER A 1 172 ? 4.176 0.337 22.326 1.00 96.00 172 SER A C 1
ATOM 1450 O O . SER A 1 172 ? 2.971 0.403 22.573 1.00 96.00 172 SER A O 1
ATOM 1452 N N . PHE A 1 173 ? 4.752 1.096 21.388 1.00 96.38 173 PHE A N 1
ATOM 1453 C CA . PHE A 1 173 ? 4.019 2.081 20.593 1.00 96.38 173 PHE A CA 1
ATOM 1454 C C . PHE A 1 173 ? 2.984 1.405 19.686 1.00 96.38 173 PHE A C 1
ATOM 1456 O O . PHE A 1 173 ? 1.834 1.849 19.637 1.00 96.38 173 PHE A O 1
ATOM 1463 N N . ILE A 1 174 ? 3.360 0.302 19.027 1.00 96.88 174 ILE A N 1
ATOM 1464 C CA . ILE A 1 174 ? 2.462 -0.496 18.176 1.00 96.88 174 ILE A CA 1
ATOM 1465 C C . ILE A 1 174 ? 1.285 -1.031 19.003 1.00 96.88 174 ILE A C 1
ATOM 1467 O O . ILE A 1 174 ? 0.129 -0.768 18.662 1.00 96.88 174 ILE A O 1
ATOM 1471 N N . MET A 1 175 ? 1.563 -1.700 20.128 1.00 93.94 175 MET A N 1
ATOM 1472 C CA . MET A 1 175 ? 0.537 -2.266 21.014 1.00 93.94 175 MET A CA 1
ATOM 1473 C C . MET A 1 175 ? -0.401 -1.205 21.603 1.00 93.94 175 MET A C 1
ATOM 1475 O O . MET A 1 175 ? -1.582 -1.488 21.831 1.00 93.94 175 MET A O 1
ATOM 1479 N N . GLU A 1 176 ? 0.098 0.008 21.857 1.00 93.69 176 GLU A N 1
ATOM 1480 C CA . GLU A 1 176 ? -0.694 1.113 22.398 1.00 93.69 176 GLU A CA 1
ATOM 1481 C C . GLU A 1 176 ? -1.640 1.751 21.361 1.00 93.69 176 GLU A C 1
ATOM 1483 O O . GLU A 1 176 ? -2.716 2.240 21.738 1.00 93.69 176 GLU A O 1
ATOM 1488 N N . HIS A 1 177 ? -1.255 1.768 20.080 1.00 94.31 177 HIS A N 1
ATOM 1489 C CA . HIS A 1 177 ? -1.923 2.562 19.041 1.00 94.31 177 HIS A CA 1
ATOM 1490 C C . HIS A 1 177 ? -2.700 1.737 18.006 1.00 94.31 177 HIS A C 1
ATOM 1492 O O . HIS A 1 177 ? -3.601 2.285 17.368 1.00 94.31 177 HIS A O 1
ATOM 1498 N N . ILE A 1 178 ? -2.408 0.444 17.837 1.00 94.81 178 ILE A N 1
ATOM 1499 C CA . ILE A 1 178 ? -2.940 -0.384 16.742 1.00 94.81 178 ILE A CA 1
ATOM 1500 C C . ILE A 1 178 ? -3.684 -1.607 17.304 1.00 94.81 178 ILE A C 1
ATOM 1502 O O . ILE A 1 178 ? -3.236 -2.242 18.254 1.00 94.81 178 ILE A O 1
ATOM 1506 N N . ASP A 1 179 ? -4.854 -1.918 16.739 1.00 92.12 179 ASP A N 1
ATOM 1507 C CA . ASP A 1 179 ? -5.645 -3.111 17.085 1.00 92.12 179 ASP A CA 1
ATOM 1508 C C . ASP A 1 179 ? -5.597 -4.165 15.973 1.00 92.12 179 ASP A C 1
ATOM 1510 O O . ASP A 1 179 ? -5.282 -5.325 16.240 1.00 92.12 179 ASP A O 1
ATOM 1514 N N . ASN A 1 180 ? -5.853 -3.740 14.731 1.00 95.06 180 ASN A N 1
ATOM 1515 C CA . ASN A 1 180 ? -5.931 -4.594 13.545 1.00 95.06 180 ASN A CA 1
ATOM 1516 C C . ASN A 1 180 ? -5.004 -4.050 12.443 1.00 95.06 180 ASN A C 1
ATOM 1518 O O . ASN A 1 180 ? -4.947 -2.839 12.227 1.00 95.06 180 ASN A O 1
ATOM 1522 N N . LEU A 1 181 ? -4.328 -4.934 11.709 1.00 97.50 181 LEU A N 1
ATOM 1523 C CA . LEU A 1 181 ? -3.567 -4.631 10.497 1.00 97.50 181 LEU A CA 1
ATOM 1524 C C . LEU A 1 181 ? -4.109 -5.499 9.357 1.00 97.50 181 LEU A C 1
ATOM 1526 O O . LEU A 1 181 ? -3.889 -6.706 9.319 1.00 97.50 181 LEU A O 1
ATOM 1530 N N . ILE A 1 182 ? -4.854 -4.874 8.452 1.00 98.06 182 ILE A N 1
ATOM 1531 C CA . ILE A 1 182 ? -5.585 -5.511 7.359 1.00 98.06 182 ILE A CA 1
ATOM 1532 C C . ILE A 1 182 ? -4.821 -5.259 6.056 1.00 98.06 182 ILE A C 1
ATOM 1534 O O . ILE A 1 182 ? -4.818 -4.144 5.530 1.00 98.06 182 ILE A O 1
ATOM 1538 N N . LEU A 1 183 ? -4.164 -6.303 5.549 1.00 98.06 183 LEU A N 1
ATOM 1539 C CA . LEU A 1 183 ? -3.395 -6.272 4.306 1.00 98.06 183 LEU A CA 1
ATOM 1540 C C . LEU A 1 183 ? -4.269 -6.761 3.141 1.00 98.06 183 LEU A C 1
ATOM 1542 O O . LEU A 1 183 ? -4.739 -7.897 3.169 1.00 98.06 183 LEU A O 1
ATOM 1546 N N . ILE A 1 184 ? -4.473 -5.924 2.118 1.00 98.12 184 ILE A N 1
ATOM 1547 C CA . ILE A 1 184 ? -5.298 -6.238 0.939 1.00 98.12 184 ILE A CA 1
ATOM 1548 C C . ILE A 1 184 ? -4.419 -6.379 -0.313 1.00 98.12 184 ILE A C 1
ATOM 1550 O O . ILE A 1 184 ? -3.775 -5.421 -0.736 1.00 98.12 184 ILE A O 1
ATOM 1554 N N . SER A 1 185 ? -4.412 -7.563 -0.930 1.00 96.94 185 SER A N 1
ATOM 1555 C CA . SER A 1 185 ? -3.560 -7.930 -2.074 1.00 96.94 185 SER A CA 1
ATOM 1556 C C . SER A 1 185 ? -2.095 -7.488 -1.896 1.00 96.94 185 SER A C 1
ATOM 1558 O O . SER A 1 185 ? -1.528 -6.787 -2.733 1.00 96.94 185 SER A O 1
ATOM 1560 N N . CYS A 1 186 ? -1.482 -7.866 -0.771 1.00 95.50 186 CYS A N 1
ATOM 1561 C CA . CYS A 1 186 ? -0.104 -7.496 -0.444 1.00 95.50 186 CYS A CA 1
ATOM 1562 C C . CYS A 1 186 ? 0.923 -8.271 -1.302 1.00 95.50 186 CYS A C 1
ATOM 1564 O O . CYS A 1 186 ? 0.859 -9.499 -1.344 1.00 95.50 186 CYS A O 1
ATOM 1566 N N . PRO A 1 187 ? 1.904 -7.608 -1.944 1.00 93.75 187 PRO A N 1
ATOM 1567 C CA . PRO A 1 187 ? 2.964 -8.266 -2.706 1.00 93.75 187 PRO A CA 1
ATOM 1568 C C . PRO A 1 187 ? 4.155 -8.677 -1.813 1.00 93.75 187 PRO A C 1
ATOM 1570 O O . PRO A 1 187 ? 5.280 -8.253 -2.076 1.00 93.75 187 PRO A O 1
ATOM 1573 N N . LEU A 1 188 ? 3.950 -9.479 -0.755 1.00 89.44 188 LEU A N 1
ATOM 1574 C CA . LEU A 1 188 ? 5.055 -9.870 0.149 1.00 89.44 188 LEU A CA 1
ATOM 1575 C C . LEU A 1 188 ? 6.150 -10.681 -0.563 1.00 89.44 188 LEU A C 1
ATOM 1577 O O . LEU A 1 188 ? 7.331 -10.486 -0.297 1.00 89.44 188 LEU A O 1
ATOM 1581 N N . GLY A 1 189 ? 5.774 -11.547 -1.507 1.00 81.69 189 GLY A N 1
ATOM 1582 C CA . GLY A 1 189 ? 6.713 -12.240 -2.400 1.00 81.69 189 GLY A CA 1
ATOM 1583 C C . GLY A 1 189 ? 7.087 -11.440 -3.658 1.00 81.69 189 GLY A C 1
ATOM 1584 O O . GLY A 1 189 ? 7.539 -12.028 -4.639 1.00 81.69 189 GLY A O 1
ATOM 1585 N N . GLY A 1 190 ? 6.828 -10.126 -3.678 1.00 82.00 190 GLY A N 1
ATOM 1586 C CA . GLY A 1 190 ? 7.005 -9.241 -4.833 1.00 82.00 190 GLY A CA 1
ATOM 1587 C C . GLY A 1 190 ? 5.986 -9.453 -5.962 1.00 82.00 190 GLY A C 1
ATOM 1588 O O . GLY A 1 190 ? 5.091 -10.298 -5.885 1.00 82.00 190 GLY A O 1
ATOM 1589 N N . SER A 1 191 ? 6.119 -8.687 -7.048 1.00 78.19 191 SER A N 1
ATOM 1590 C CA . SER A 1 191 ? 5.453 -8.986 -8.321 1.00 78.19 191 SER A CA 1
ATOM 1591 C C . SER A 1 191 ? 6.484 -9.058 -9.451 1.00 78.19 191 SER A C 1
ATOM 1593 O O . SER A 1 191 ? 7.233 -8.098 -9.643 1.00 78.19 191 SER A O 1
ATOM 1595 N N . PRO A 1 192 ? 6.496 -10.140 -10.256 1.00 69.06 192 PRO A N 1
ATOM 1596 C CA . PRO A 1 192 ? 7.286 -10.202 -11.481 1.00 69.06 192 PRO A CA 1
ATOM 1597 C C . PRO A 1 192 ? 6.937 -9.078 -12.463 1.00 69.06 192 PRO A C 1
ATOM 1599 O O . PRO A 1 192 ? 7.803 -8.616 -13.195 1.00 69.06 192 PRO A O 1
ATOM 1602 N N . ALA A 1 193 ? 5.688 -8.595 -12.454 1.00 67.25 193 ALA A N 1
ATOM 1603 C CA . ALA A 1 193 ? 5.268 -7.501 -13.322 1.00 67.25 193 ALA A CA 1
ATOM 1604 C C . ALA A 1 193 ? 6.013 -6.188 -13.021 1.00 67.25 193 ALA A C 1
ATOM 1606 O O . ALA A 1 193 ? 6.220 -5.405 -13.935 1.00 67.25 193 ALA A O 1
ATOM 1607 N N . SER A 1 194 ? 6.469 -5.958 -11.784 1.00 65.12 194 SER A N 1
ATOM 1608 C CA . SER A 1 194 ? 7.163 -4.716 -11.414 1.00 65.12 194 SER A CA 1
ATOM 1609 C C . SER A 1 194 ? 8.529 -4.552 -12.078 1.00 65.12 194 SER A C 1
ATOM 1611 O O . SER A 1 194 ? 8.922 -3.421 -12.342 1.00 65.12 194 SER A O 1
ATOM 1613 N N . LEU A 1 195 ? 9.235 -5.651 -12.364 1.00 59.56 195 LEU A N 1
ATOM 1614 C CA . LEU A 1 195 ? 10.481 -5.601 -13.132 1.00 59.56 195 LEU A CA 1
ATOM 1615 C C . LEU A 1 195 ? 10.273 -6.004 -14.603 1.00 59.56 195 LEU A C 1
ATOM 1617 O O . LEU A 1 195 ? 11.100 -5.645 -15.420 1.00 59.56 195 LEU A O 1
ATOM 1621 N N . LEU A 1 196 ? 9.108 -6.556 -14.989 1.00 54.91 196 LEU A N 1
ATOM 1622 C CA . LEU A 1 196 ? 8.645 -6.512 -16.390 1.00 54.91 196 LEU A CA 1
ATOM 1623 C C . LEU A 1 196 ? 8.403 -5.067 -16.851 1.00 54.91 196 LEU A C 1
ATOM 1625 O O . LEU A 1 196 ? 8.726 -4.725 -17.978 1.00 54.91 196 LEU A O 1
ATOM 1629 N N . THR A 1 197 ? 7.856 -4.213 -15.981 1.00 55.88 197 THR A N 1
ATOM 1630 C CA . THR A 1 197 ? 7.718 -2.775 -16.253 1.00 55.88 197 THR A CA 1
ATOM 1631 C C . THR A 1 197 ? 9.074 -2.084 -16.357 1.00 55.88 197 THR A C 1
ATOM 1633 O O . THR A 1 197 ? 9.185 -1.123 -17.106 1.00 55.88 197 THR A O 1
ATOM 1636 N N . LEU A 1 198 ? 10.100 -2.579 -15.657 1.00 52.75 198 LEU A N 1
ATOM 1637 C CA . LEU A 1 198 ? 11.465 -2.118 -15.886 1.00 52.75 198 LEU A CA 1
ATOM 1638 C C . LEU A 1 198 ? 12.016 -2.715 -17.205 1.00 52.75 198 LEU A C 1
ATOM 1640 O O . LEU A 1 198 ? 12.503 -1.942 -18.010 1.00 52.75 198 LEU A O 1
ATOM 1644 N N . MET A 1 199 ? 11.768 -3.998 -17.540 1.00 50.56 199 MET A N 1
ATOM 1645 C CA . MET A 1 199 ? 12.126 -4.628 -18.837 1.00 50.56 199 MET A CA 1
ATOM 1646 C C . MET A 1 199 ? 11.697 -3.834 -20.052 1.00 50.56 199 MET A C 1
ATOM 1648 O O . MET A 1 199 ? 12.501 -3.581 -20.944 1.00 50.56 199 MET A O 1
ATOM 1652 N N . THR A 1 200 ? 10.423 -3.459 -20.091 1.00 44.38 200 THR A N 1
ATOM 1653 C CA . THR A 1 200 ? 9.840 -2.764 -21.239 1.00 44.38 200 THR A CA 1
ATOM 1654 C C . THR A 1 200 ? 10.268 -1.293 -21.342 1.00 44.38 200 THR A C 1
ATOM 1656 O O . THR A 1 200 ? 9.846 -0.628 -22.278 1.00 44.38 200 THR A O 1
ATOM 1659 N N . ASP A 1 201 ? 11.116 -0.823 -20.416 1.00 44.56 201 ASP A N 1
ATOM 1660 C CA . ASP A 1 201 ? 11.855 0.450 -20.413 1.00 44.56 201 ASP A CA 1
ATOM 1661 C C . ASP A 1 201 ? 13.341 0.230 -19.959 1.00 44.56 201 ASP A C 1
ATOM 1663 O O . ASP A 1 201 ? 13.939 1.111 -19.334 1.00 44.56 201 ASP A O 1
ATOM 1667 N N . TYR A 1 202 ? 13.935 -0.934 -20.307 1.00 35.66 202 TYR A N 1
ATOM 1668 C CA . TYR A 1 202 ? 15.256 -1.513 -19.915 1.00 35.66 202 TYR A CA 1
ATOM 1669 C C . TYR A 1 202 ? 15.369 -2.294 -18.556 1.00 35.66 202 TYR A C 1
ATOM 1671 O O . TYR A 1 202 ? 15.698 -1.732 -17.510 1.00 35.66 202 TYR A O 1
ATOM 1679 N N . ASP A 1 203 ? 15.225 -3.632 -18.662 1.00 38.03 203 ASP A N 1
ATOM 1680 C CA . ASP A 1 203 ? 15.514 -4.820 -17.786 1.00 38.03 203 ASP A CA 1
ATOM 1681 C C .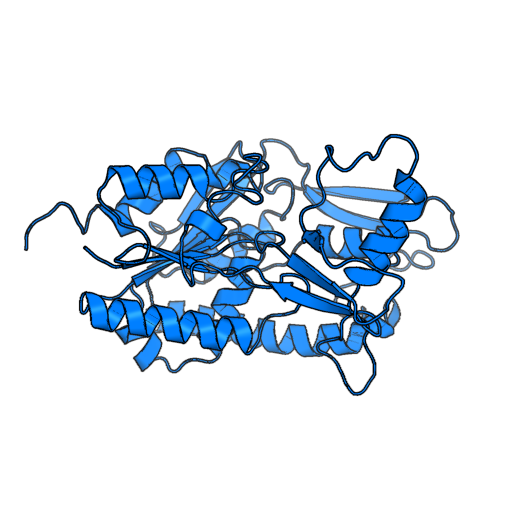 ASP A 1 203 ? 14.839 -4.968 -16.377 1.00 38.03 203 ASP A C 1
ATOM 1683 O O . ASP A 1 203 ? 14.539 -3.967 -15.758 1.00 38.03 203 ASP A O 1
ATOM 1687 N N . ASP A 1 204 ? 14.539 -6.120 -15.716 1.00 40.62 204 ASP A N 1
ATOM 1688 C CA . ASP A 1 204 ? 14.722 -7.571 -15.994 1.00 40.62 204 ASP A CA 1
ATOM 1689 C C . ASP A 1 204 ? 13.720 -8.586 -15.307 1.00 40.62 204 ASP A C 1
ATOM 1691 O O . ASP A 1 204 ? 12.827 -8.151 -14.593 1.00 40.62 204 ASP A O 1
ATOM 1695 N N . TYR A 1 205 ? 13.823 -9.931 -15.498 1.00 37.97 205 TYR A N 1
ATOM 1696 C CA . TYR A 1 205 ? 13.501 -11.070 -14.550 1.00 37.97 205 TYR A CA 1
ATOM 1697 C C . TYR A 1 205 ? 13.243 -12.448 -15.224 1.00 37.97 205 TYR A C 1
ATOM 1699 O O . TYR A 1 205 ? 12.441 -12.586 -16.143 1.00 37.97 205 TYR A O 1
ATOM 1707 N N . ILE A 1 206 ? 13.819 -13.526 -14.652 1.00 46.09 206 ILE A N 1
ATOM 1708 C CA . ILE A 1 206 ? 14.176 -14.757 -15.405 1.00 46.09 206 ILE A CA 1
ATOM 1709 C C . ILE A 1 206 ? 14.674 -14.368 -16.795 1.00 46.09 206 ILE A C 1
ATOM 1711 O O . ILE A 1 206 ? 14.170 -14.730 -17.856 1.00 46.09 206 ILE A O 1
ATOM 1715 N N . VAL A 1 207 ? 15.724 -13.572 -16.706 1.00 50.31 207 VAL A N 1
ATOM 1716 C CA . VAL A 1 207 ? 16.611 -13.219 -17.786 1.00 50.31 207 VAL A CA 1
ATOM 1717 C C . VAL A 1 207 ? 17.070 -14.509 -18.454 1.00 50.31 207 VAL A C 1
ATOM 1719 O O . VAL A 1 207 ? 17.504 -15.433 -17.758 1.00 50.31 207 VAL A O 1
ATOM 1722 N N . PHE A 1 208 ? 16.994 -14.551 -19.782 1.00 49.84 208 PHE A N 1
ATOM 1723 C CA . PHE A 1 208 ? 17.640 -15.561 -20.622 1.00 49.84 208 PHE A CA 1
ATOM 1724 C C . PHE A 1 208 ? 18.732 -14.899 -21.470 1.00 49.84 208 PHE A C 1
ATOM 1726 O O . PHE A 1 208 ? 18.828 -15.094 -22.680 1.00 49.84 208 PHE A O 1
ATOM 1733 N N . LYS A 1 209 ? 19.577 -14.098 -20.811 1.00 54.41 209 LYS A N 1
ATOM 1734 C CA . LYS A 1 209 ? 20.718 -13.443 -21.450 1.00 54.41 209 LYS A CA 1
ATOM 1735 C C . LYS A 1 209 ? 21.706 -14.514 -21.900 1.00 54.41 209 LYS A C 1
ATOM 1737 O O . LYS A 1 209 ? 22.240 -15.263 -21.080 1.00 54.41 209 LYS A O 1
ATOM 1742 N N . ASP A 1 210 ? 21.896 -14.610 -23.211 1.00 61.72 210 ASP A N 1
ATOM 1743 C CA . ASP A 1 210 ? 22.687 -15.648 -23.877 1.00 61.72 210 ASP A CA 1
ATOM 1744 C C . ASP A 1 210 ? 22.265 -17.078 -23.456 1.00 61.72 210 ASP A C 1
ATOM 1746 O O . ASP A 1 210 ? 23.104 -17.899 -23.076 1.00 61.72 210 ASP A O 1
ATOM 1750 N N . ASP A 1 211 ? 20.950 -17.343 -23.436 1.00 65.44 211 ASP A N 1
ATOM 1751 C CA . ASP A 1 211 ? 20.298 -18.596 -23.000 1.00 65.44 211 ASP A CA 1
ATOM 1752 C C . ASP A 1 211 ? 20.554 -19.022 -21.532 1.00 65.44 211 ASP A C 1
ATOM 1754 O O . ASP A 1 211 ? 20.121 -20.095 -21.098 1.00 65.44 211 ASP A O 1
ATOM 1758 N N . LYS A 1 212 ? 21.205 -18.186 -20.712 1.00 67.75 212 LYS A N 1
ATOM 1759 C CA . LYS A 1 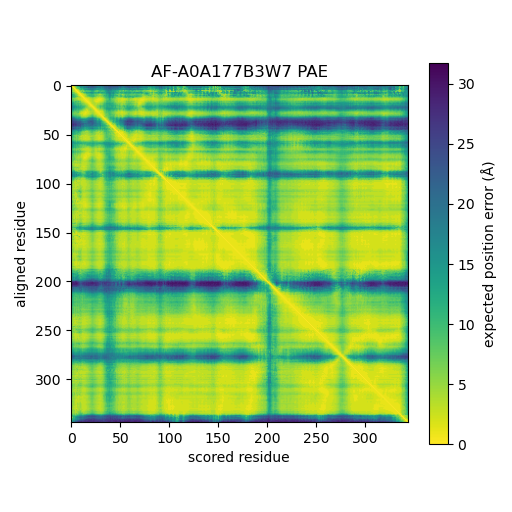212 ? 21.449 -18.473 -19.287 1.00 67.75 212 LYS A CA 1
ATOM 1760 C C . LYS A 1 212 ? 20.310 -17.945 -18.427 1.00 67.75 212 LYS A C 1
ATOM 1762 O O . LYS A 1 212 ? 19.951 -16.781 -18.523 1.00 67.75 212 LYS A O 1
ATOM 1767 N N . MET A 1 213 ? 19.801 -18.792 -17.535 1.00 69.06 213 MET A N 1
ATOM 1768 C CA . MET A 1 213 ? 18.768 -18.445 -16.558 1.00 69.06 213 MET A CA 1
ATOM 1769 C C . MET A 1 213 ? 19.361 -17.678 -15.366 1.00 69.06 213 MET A C 1
ATOM 1771 O O . MET A 1 213 ? 20.163 -18.245 -14.623 1.00 69.06 213 MET A O 1
ATOM 1775 N N . TYR A 1 214 ? 18.891 -16.453 -15.121 1.00 69.00 214 TYR A N 1
ATOM 1776 C CA . TYR A 1 214 ? 19.260 -15.659 -13.939 1.00 69.00 214 TYR A CA 1
ATOM 1777 C C . TYR A 1 214 ? 18.082 -15.468 -12.965 1.00 69.00 214 TYR A C 1
ATOM 1779 O O . TYR A 1 214 ? 16.912 -15.418 -13.353 1.00 69.00 214 TYR A O 1
ATOM 1787 N N . LYS A 1 215 ? 18.392 -15.348 -11.672 1.00 70.94 215 LYS A N 1
ATOM 1788 C CA . LYS A 1 215 ? 17.458 -15.141 -10.550 1.00 70.94 215 LYS A CA 1
ATOM 1789 C C . LYS A 1 215 ? 17.601 -13.735 -9.964 1.00 70.94 215 LYS A C 1
ATOM 1791 O O . LYS A 1 215 ? 18.594 -13.062 -10.191 1.00 70.94 215 LYS A O 1
ATOM 1796 N N . MET A 1 216 ? 16.670 -13.337 -9.092 1.00 68.69 216 MET A N 1
ATOM 1797 C CA . MET A 1 216 ? 16.760 -12.102 -8.287 1.00 68.69 216 MET A CA 1
ATOM 1798 C C . MET A 1 216 ? 18.123 -11.915 -7.589 1.00 68.69 216 MET A C 1
ATOM 1800 O O . MET A 1 216 ? 18.643 -10.806 -7.551 1.00 68.69 216 MET A O 1
ATOM 1804 N N . SER A 1 217 ? 18.724 -12.994 -7.073 1.00 71.94 217 SER A N 1
ATOM 1805 C CA . SER A 1 217 ? 20.056 -12.981 -6.445 1.00 71.94 217 SER A CA 1
ATOM 1806 C C . SER A 1 217 ? 21.167 -12.463 -7.360 1.00 71.94 217 SER A C 1
ATOM 1808 O O . SER A 1 217 ? 22.190 -11.981 -6.882 1.00 71.94 217 SER A O 1
ATOM 1810 N N . ASP A 1 218 ? 20.951 -12.550 -8.669 1.00 78.50 218 ASP A N 1
ATOM 1811 C CA . ASP A 1 218 ? 21.952 -12.342 -9.703 1.00 78.50 218 ASP A CA 1
ATOM 1812 C C . ASP A 1 218 ? 21.776 -10.958 -10.364 1.00 78.50 218 ASP A C 1
ATOM 1814 O O . ASP A 1 218 ? 22.440 -10.651 -11.352 1.00 78.50 218 ASP A O 1
ATOM 1818 N N . ILE A 1 219 ? 20.908 -10.098 -9.804 1.00 77.50 219 ILE A N 1
ATOM 1819 C CA . ILE A 1 219 ? 20.571 -8.756 -10.315 1.00 77.50 219 ILE A CA 1
ATOM 1820 C C . ILE A 1 219 ? 21.779 -7.822 -10.437 1.00 77.50 219 ILE A C 1
ATOM 1822 O O . ILE A 1 219 ? 21.788 -6.950 -11.298 1.00 77.50 219 ILE A O 1
ATOM 1826 N N . GLY A 1 220 ? 22.854 -8.054 -9.677 1.00 79.94 220 GLY A N 1
ATOM 1827 C CA . GLY A 1 220 ? 24.133 -7.357 -9.868 1.00 79.94 220 GLY A CA 1
ATOM 1828 C C . GLY A 1 220 ? 24.880 -7.710 -11.161 1.00 79.94 220 GLY A C 1
ATOM 1829 O O . GLY A 1 220 ? 25.787 -6.978 -11.545 1.00 79.94 220 GLY A O 1
ATOM 1830 N N . ILE A 1 221 ? 24.510 -8.805 -11.834 1.00 80.38 221 ILE A N 1
ATOM 1831 C CA . ILE A 1 221 ? 25.114 -9.261 -13.095 1.00 80.38 221 ILE A CA 1
ATOM 1832 C C . ILE A 1 221 ? 24.345 -8.712 -14.304 1.00 80.38 221 ILE A C 1
ATOM 1834 O O . ILE A 1 221 ? 24.962 -8.362 -15.309 1.00 80.38 221 ILE A O 1
ATOM 1838 N N . PHE A 1 222 ? 23.012 -8.638 -14.219 1.00 73.44 222 PHE A N 1
ATOM 1839 C CA . PHE A 1 222 ? 22.164 -8.187 -15.329 1.00 73.44 222 PHE A CA 1
ATOM 1840 C C . PHE A 1 222 ? 21.731 -6.715 -15.234 1.00 73.44 222 PHE A C 1
ATOM 1842 O O . PHE A 1 222 ? 21.673 -6.046 -16.259 1.00 73.44 222 PHE A O 1
ATOM 1849 N N . LEU A 1 223 ? 21.550 -6.177 -14.023 1.00 77.12 223 LEU A N 1
ATOM 1850 C CA . LEU A 1 223 ? 21.150 -4.791 -13.742 1.00 77.12 223 LEU A CA 1
ATOM 1851 C C . LEU A 1 223 ? 22.097 -4.117 -12.717 1.00 77.12 223 LEU A C 1
ATOM 1853 O O . LEU A 1 223 ? 21.674 -3.730 -11.618 1.00 77.12 223 LEU A O 1
ATOM 1857 N N . PRO A 1 224 ? 23.392 -3.931 -13.041 1.00 78.69 224 PRO A N 1
ATOM 1858 C CA . PRO A 1 224 ? 24.371 -3.371 -12.104 1.00 78.69 224 PRO A CA 1
ATOM 1859 C C . PRO A 1 224 ? 23.978 -1.984 -11.558 1.00 78.69 224 PRO A C 1
ATOM 1861 O O . PRO A 1 224 ? 24.165 -1.722 -10.372 1.00 78.69 224 PRO A O 1
ATOM 1864 N N . GLU A 1 225 ? 23.339 -1.123 -12.360 1.00 75.56 225 GLU A N 1
ATOM 1865 C CA . GLU A 1 225 ? 22.863 0.206 -11.924 1.00 75.56 225 GLU A CA 1
ATOM 1866 C C . GLU A 1 225 ? 21.687 0.163 -10.926 1.00 75.56 225 GLU A C 1
ATOM 1868 O O . GLU A 1 225 ? 21.390 1.147 -10.239 1.00 75.56 225 GLU A O 1
ATOM 1873 N N . GLN A 1 226 ? 20.986 -0.969 -10.836 1.00 77.06 226 GLN A N 1
ATOM 1874 C CA . GLN A 1 226 ? 19.882 -1.186 -9.894 1.00 77.06 226 GLN A CA 1
ATOM 1875 C C . GLN A 1 226 ? 20.366 -1.917 -8.631 1.00 77.06 226 GLN A C 1
ATOM 1877 O O . GLN A 1 226 ? 19.709 -1.840 -7.593 1.00 77.06 226 GLN A O 1
ATOM 1882 N N . TYR A 1 227 ? 21.527 -2.579 -8.680 1.00 78.81 227 TYR A N 1
ATOM 1883 C CA . TYR A 1 227 ? 22.050 -3.401 -7.586 1.00 78.81 227 TYR A CA 1
ATOM 1884 C C . TYR A 1 227 ? 22.189 -2.669 -6.237 1.00 78.81 227 TYR A C 1
ATOM 1886 O O . TYR A 1 227 ? 21.749 -3.232 -5.233 1.00 78.81 227 TYR A O 1
ATOM 1894 N N . PRO A 1 228 ? 22.672 -1.407 -6.152 1.00 79.19 228 PRO A N 1
ATOM 1895 C CA . PRO A 1 228 ? 22.680 -0.682 -4.880 1.00 79.19 228 PRO A CA 1
ATOM 1896 C C . PRO A 1 228 ? 21.268 -0.531 -4.296 1.00 79.19 228 PRO A C 1
ATOM 1898 O O . PRO A 1 228 ? 21.047 -0.810 -3.120 1.00 79.19 228 PRO A O 1
ATOM 1901 N N . ARG A 1 229 ? 20.284 -0.170 -5.133 1.00 78.06 229 ARG A N 1
ATOM 1902 C CA . ARG A 1 229 ? 18.872 -0.033 -4.733 1.00 78.06 229 ARG A CA 1
ATOM 1903 C C . ARG A 1 229 ? 18.280 -1.373 -4.288 1.00 78.06 229 ARG A C 1
ATOM 1905 O O . ARG A 1 229 ? 17.563 -1.403 -3.293 1.00 78.06 229 ARG A O 1
ATOM 1912 N N . TYR A 1 230 ? 18.626 -2.473 -4.960 1.00 79.38 230 TYR A N 1
ATOM 1913 C CA . TYR A 1 230 ? 18.250 -3.824 -4.538 1.00 79.38 230 TYR A CA 1
ATOM 1914 C C . TYR A 1 230 ? 18.772 -4.160 -3.132 1.00 79.38 230 TYR A C 1
ATOM 1916 O O . TYR A 1 230 ? 17.999 -4.634 -2.303 1.00 79.38 230 TYR A O 1
ATOM 1924 N N . ILE A 1 231 ? 20.037 -3.850 -2.823 1.00 78.38 231 ILE A N 1
ATOM 1925 C CA . ILE A 1 231 ? 20.624 -4.113 -1.500 1.00 78.38 231 ILE A CA 1
ATOM 1926 C C . ILE A 1 231 ? 19.909 -3.320 -0.394 1.00 78.38 231 ILE A C 1
ATOM 1928 O O . ILE A 1 231 ? 19.504 -3.918 0.602 1.00 78.38 231 ILE A O 1
ATOM 1932 N N . TYR A 1 232 ? 19.654 -2.019 -0.571 1.00 77.75 232 TYR A N 1
ATOM 1933 C CA . TYR A 1 232 ? 18.888 -1.251 0.426 1.00 77.75 232 TYR A CA 1
ATOM 1934 C C . TYR A 1 232 ? 17.459 -1.780 0.592 1.00 77.75 232 TYR A C 1
ATOM 1936 O O . TYR A 1 232 ? 17.012 -1.986 1.718 1.00 77.75 232 TYR A O 1
ATOM 1944 N N . ASN A 1 233 ? 16.778 -2.097 -0.511 1.00 81.12 233 ASN A N 1
ATOM 1945 C CA . ASN A 1 233 ? 15.444 -2.690 -0.461 1.00 81.12 233 ASN A CA 1
ATOM 1946 C C . ASN A 1 233 ? 15.446 -4.079 0.213 1.00 81.12 233 ASN A C 1
ATOM 1948 O O . ASN A 1 233 ? 14.464 -4.429 0.859 1.00 81.12 233 ASN A O 1
ATOM 1952 N N . SER A 1 234 ? 16.521 -4.874 0.113 1.00 81.50 234 SER A N 1
ATOM 1953 C CA . SER A 1 234 ? 16.600 -6.163 0.821 1.00 81.50 234 SER A CA 1
ATOM 1954 C C . SER A 1 234 ? 16.678 -6.004 2.341 1.00 81.50 234 SER A C 1
ATOM 1956 O O . SER A 1 234 ? 16.066 -6.797 3.050 1.00 81.50 234 SER A O 1
ATOM 1958 N N . ILE A 1 235 ? 17.324 -4.942 2.840 1.00 85.62 235 ILE A N 1
ATOM 1959 C CA . ILE A 1 235 ? 17.370 -4.617 4.275 1.00 85.62 235 ILE A CA 1
ATOM 1960 C C . ILE A 1 235 ? 15.982 -4.164 4.754 1.00 85.62 235 ILE A C 1
ATOM 1962 O O . ILE A 1 235 ? 15.513 -4.598 5.806 1.00 85.62 235 ILE A O 1
ATOM 1966 N N . ASP A 1 236 ? 15.286 -3.332 3.972 1.00 87.12 236 ASP A N 1
ATOM 1967 C CA . ASP A 1 236 ? 13.901 -2.932 4.260 1.00 87.12 236 ASP A CA 1
ATOM 1968 C C . ASP A 1 236 ? 12.970 -4.161 4.346 1.00 87.12 236 ASP A C 1
ATOM 1970 O O . ASP A 1 236 ? 12.151 -4.270 5.258 1.00 87.12 236 ASP A O 1
ATOM 1974 N N . ILE A 1 237 ? 13.117 -5.108 3.411 1.00 88.69 237 ILE A N 1
ATOM 1975 C CA . ILE A 1 237 ? 12.325 -6.344 3.341 1.00 88.69 237 ILE A CA 1
ATOM 1976 C C . ILE A 1 237 ? 12.664 -7.310 4.487 1.00 88.69 237 ILE A C 1
ATOM 1978 O O . ILE A 1 237 ? 11.749 -7.884 5.076 1.00 88.69 237 ILE A O 1
ATOM 1982 N N . GLU A 1 238 ? 13.937 -7.458 4.861 1.00 89.19 238 GLU A N 1
ATOM 1983 C CA . GLU A 1 238 ? 14.339 -8.254 6.029 1.00 89.19 238 GLU A CA 1
ATOM 1984 C C . GLU A 1 238 ? 13.702 -7.696 7.313 1.00 89.19 238 GLU A C 1
ATOM 1986 O O . GLU A 1 238 ? 13.105 -8.440 8.091 1.00 89.19 238 GLU A O 1
ATOM 1991 N N . ASN A 1 239 ? 13.723 -6.372 7.496 1.00 94.25 239 ASN A N 1
ATOM 1992 C CA . ASN A 1 239 ? 13.069 -5.708 8.626 1.00 94.25 239 ASN A CA 1
ATOM 1993 C C . ASN A 1 239 ? 11.539 -5.894 8.631 1.00 94.25 239 ASN A C 1
ATOM 1995 O O . ASN A 1 239 ? 10.948 -6.048 9.703 1.00 94.25 239 ASN A O 1
ATOM 1999 N N . ILE A 1 240 ? 10.899 -5.941 7.456 1.00 95.44 240 ILE A N 1
ATOM 2000 C CA . ILE A 1 240 ? 9.470 -6.259 7.307 1.00 95.44 240 ILE A CA 1
ATOM 2001 C C . ILE A 1 240 ? 9.164 -7.700 7.734 1.00 95.44 240 ILE A C 1
ATOM 2003 O O . ILE A 1 240 ? 8.224 -7.912 8.499 1.00 95.44 240 ILE A O 1
ATOM 2007 N N . PHE A 1 241 ? 9.943 -8.692 7.296 1.00 94.81 241 PHE A N 1
ATOM 2008 C CA . PHE A 1 241 ? 9.720 -10.081 7.711 1.00 94.81 241 PHE A CA 1
ATOM 2009 C C . PHE A 1 241 ? 10.038 -10.293 9.198 1.00 94.81 241 PHE A C 1
ATOM 2011 O O . PHE A 1 241 ? 9.232 -10.891 9.910 1.00 94.81 241 PHE A O 1
ATOM 2018 N N . ASN A 1 242 ? 11.104 -9.671 9.711 1.00 96.50 242 ASN A N 1
ATOM 2019 C CA . ASN A 1 242 ? 11.402 -9.629 11.144 1.00 96.50 242 ASN A CA 1
ATOM 2020 C C . ASN A 1 242 ? 10.270 -8.978 11.965 1.00 96.50 242 ASN A C 1
ATOM 2022 O O . ASN A 1 242 ? 10.067 -9.350 13.120 1.00 96.50 242 ASN A O 1
ATOM 2026 N N . LEU A 1 243 ? 9.529 -8.002 11.421 1.00 97.50 243 LEU A N 1
ATOM 2027 C CA . LEU A 1 243 ? 8.317 -7.464 12.055 1.00 97.50 243 LEU A CA 1
ATOM 2028 C C . LEU A 1 243 ? 7.165 -8.477 12.008 1.00 97.50 243 LEU A C 1
ATOM 2030 O O . LEU A 1 243 ? 6.494 -8.669 13.020 1.00 97.50 243 LEU A O 1
ATOM 2034 N N . LEU A 1 244 ? 6.920 -9.108 10.859 1.00 97.06 244 LEU A N 1
ATOM 2035 C CA . LEU A 1 244 ? 5.829 -10.069 10.679 1.00 97.06 244 LEU A CA 1
ATOM 2036 C C . LEU A 1 244 ? 5.977 -11.296 11.597 1.00 97.06 244 LEU A C 1
ATOM 2038 O O . LEU A 1 244 ? 4.989 -11.726 12.193 1.00 97.06 244 LEU A O 1
ATOM 2042 N N . ASP A 1 245 ? 7.197 -11.799 11.808 1.00 96.56 245 ASP A N 1
ATOM 2043 C CA . ASP A 1 245 ? 7.465 -12.836 12.814 1.00 96.56 245 ASP A CA 1
ATOM 2044 C C . ASP A 1 245 ? 7.172 -12.344 14.241 1.00 96.56 245 ASP A C 1
ATOM 2046 O O . ASP A 1 245 ? 6.502 -13.042 15.006 1.00 96.56 245 ASP A O 1
ATOM 2050 N N . ARG A 1 246 ? 7.584 -11.120 14.616 1.00 95.88 246 ARG A N 1
ATOM 2051 C CA . ARG A 1 246 ? 7.224 -10.552 15.934 1.00 95.88 246 ARG A CA 1
ATOM 2052 C C . ARG A 1 246 ? 5.707 -10.460 16.099 1.00 95.88 246 ARG A C 1
ATOM 2054 O O . ARG A 1 246 ? 5.186 -10.941 17.100 1.00 95.88 246 ARG A O 1
ATOM 2061 N N . ILE A 1 247 ? 4.988 -9.958 15.092 1.00 96.44 247 ILE A N 1
ATOM 2062 C CA . ILE A 1 247 ? 3.517 -9.919 15.066 1.00 96.44 247 ILE A CA 1
ATOM 2063 C C . ILE A 1 247 ? 2.924 -11.316 15.314 1.00 96.44 247 ILE A C 1
ATOM 2065 O O . ILE A 1 247 ? 2.062 -11.457 16.183 1.00 96.44 247 ILE A O 1
ATOM 2069 N N . LYS A 1 248 ? 3.423 -12.348 14.622 1.00 95.06 248 LYS A N 1
ATOM 2070 C CA . LYS A 1 248 ? 2.976 -13.742 14.761 1.00 95.06 248 LYS A CA 1
ATOM 2071 C C . LYS A 1 248 ? 3.187 -14.300 16.173 1.00 95.06 248 LYS A C 1
ATOM 2073 O O . LYS A 1 248 ? 2.259 -14.895 16.729 1.00 95.06 248 LYS A O 1
ATOM 2078 N N . TYR A 1 249 ? 4.390 -14.138 16.736 1.00 94.44 249 TYR A N 1
ATOM 2079 C CA . TYR A 1 249 ? 4.794 -14.777 17.996 1.00 94.44 249 TYR A CA 1
ATOM 2080 C C . TYR A 1 249 ? 4.380 -13.997 19.252 1.00 94.44 249 TYR A C 1
ATOM 2082 O O . TYR A 1 249 ? 3.940 -14.616 20.221 1.00 94.44 249 TYR A O 1
ATOM 2090 N N . THR A 1 250 ? 4.478 -12.662 19.256 1.00 93.19 250 THR A N 1
ATOM 2091 C CA . THR A 1 250 ? 4.104 -11.823 20.416 1.00 93.19 250 THR A CA 1
ATOM 2092 C C . THR A 1 250 ? 2.640 -11.372 20.384 1.00 93.19 250 THR A C 1
ATOM 2094 O O . THR A 1 250 ? 2.130 -10.889 21.394 1.00 93.19 250 THR A O 1
ATOM 2097 N N . LYS A 1 251 ? 1.937 -11.575 19.255 1.00 92.56 251 LYS A N 1
ATOM 2098 C CA . LYS A 1 251 ? 0.563 -11.091 18.995 1.00 92.56 251 LYS A CA 1
ATOM 2099 C C . LYS A 1 251 ? 0.450 -9.565 19.082 1.00 92.56 251 LYS A C 1
ATOM 2101 O O . LYS A 1 251 ? -0.555 -9.026 19.548 1.00 92.56 251 LYS A O 1
ATOM 2106 N N . LEU A 1 252 ? 1.496 -8.884 18.610 1.00 93.69 252 LEU A N 1
ATOM 2107 C CA . LEU A 1 252 ? 1.707 -7.435 18.681 1.00 93.69 252 LEU A CA 1
ATOM 2108 C C . LEU A 1 252 ? 0.524 -6.600 18.148 1.00 93.69 252 LEU A C 1
ATOM 2110 O O . LEU A 1 252 ? 0.206 -5.537 18.678 1.00 93.69 252 LEU A O 1
ATOM 2114 N N . VAL A 1 253 ? -0.127 -7.106 17.100 1.00 94.94 253 VAL A N 1
ATOM 2115 C CA . VAL A 1 253 ? -1.321 -6.569 16.430 1.00 94.94 253 VAL A CA 1
ATOM 2116 C C . VAL A 1 253 ? -2.062 -7.742 15.775 1.00 94.94 253 VAL A C 1
ATOM 2118 O O . VAL A 1 253 ? -1.432 -8.728 15.392 1.00 94.94 253 VAL A O 1
ATOM 2121 N N . LYS A 1 254 ? -3.392 -7.671 15.626 1.00 96.44 254 LYS A N 1
ATOM 2122 C CA . LYS A 1 254 ? -4.144 -8.683 14.864 1.00 96.44 254 LYS A CA 1
ATOM 2123 C C . LYS A 1 254 ? -3.849 -8.509 13.370 1.00 96.44 254 LYS A C 1
ATOM 2125 O O . LYS A 1 254 ? -4.281 -7.527 12.770 1.00 96.44 254 LYS A O 1
ATOM 2130 N N . LEU A 1 255 ? -3.096 -9.430 12.774 1.00 98.00 255 LEU A N 1
ATOM 2131 C CA . LEU A 1 255 ? -2.843 -9.444 11.332 1.00 98.00 255 LEU A CA 1
ATOM 2132 C C . LEU A 1 255 ? -4.014 -10.100 10.589 1.00 98.00 255 LEU A C 1
ATOM 2134 O O . LEU A 1 255 ? -4.471 -11.169 10.992 1.00 98.00 255 LEU A O 1
ATOM 2138 N N . HIS A 1 256 ? -4.456 -9.487 9.490 1.00 98.31 256 HIS A N 1
ATOM 2139 C CA . HIS A 1 256 ? -5.460 -10.041 8.582 1.00 98.31 256 HIS A CA 1
ATOM 2140 C C . HIS A 1 256 ? -4.951 -10.035 7.135 1.00 98.31 256 HIS A C 1
ATOM 2142 O O . HIS A 1 256 ? -4.428 -9.024 6.659 1.00 98.31 256 HIS A O 1
ATOM 2148 N N . CYS A 1 257 ? -5.165 -11.146 6.433 1.00 98.19 257 CYS A N 1
ATOM 2149 C CA . CYS A 1 257 ? -4.707 -11.397 5.067 1.00 98.19 257 CYS A CA 1
ATOM 2150 C C . CYS A 1 257 ? -5.890 -11.483 4.107 1.00 98.19 257 CYS A C 1
ATOM 2152 O O . CYS A 1 257 ? -6.641 -12.454 4.130 1.00 98.19 257 CYS A O 1
ATOM 2154 N N . LEU A 1 258 ? -6.074 -10.467 3.266 1.00 98.50 258 LEU A N 1
ATOM 2155 C CA . LEU A 1 258 ? -7.170 -10.392 2.302 1.00 98.50 258 LEU A CA 1
ATOM 2156 C C . LEU A 1 258 ? -6.572 -10.397 0.899 1.00 98.50 258 LEU A C 1
ATOM 2158 O O . LEU A 1 258 ? -5.891 -9.452 0.509 1.00 98.50 258 LEU A O 1
ATOM 2162 N N . TYR A 1 259 ? -6.821 -11.434 0.109 1.00 98.19 259 TYR A N 1
ATOM 2163 C CA . TYR A 1 259 ? -6.295 -11.506 -1.255 1.00 98.19 259 TYR A CA 1
ATOM 2164 C C . TYR A 1 259 ? -7.224 -12.280 -2.183 1.00 98.19 259 TYR A C 1
ATOM 2166 O O . TYR A 1 259 ? -8.188 -12.929 -1.764 1.00 98.19 259 TYR A O 1
ATOM 2174 N N . SER A 1 260 ? -6.953 -12.193 -3.484 1.00 97.56 260 SER A N 1
ATOM 2175 C CA . SER A 1 260 ? -7.805 -12.822 -4.484 1.00 97.56 260 SER A CA 1
ATOM 2176 C C . SER A 1 260 ? -7.052 -13.473 -5.635 1.00 97.56 260 SER A C 1
ATOM 2178 O O . SER A 1 260 ? -5.843 -13.316 -5.786 1.00 97.56 260 SER A O 1
ATOM 2180 N N . THR A 1 261 ? -7.774 -14.243 -6.446 1.00 96.94 261 THR A N 1
ATOM 2181 C CA . THR A 1 261 ? -7.283 -14.751 -7.728 1.00 96.94 261 THR A CA 1
ATOM 2182 C C . THR A 1 261 ? -8.335 -14.630 -8.821 1.00 96.94 261 THR A C 1
ATOM 2184 O O . THR A 1 261 ? -9.536 -14.810 -8.591 1.00 96.94 261 THR A O 1
ATOM 2187 N N . MET A 1 262 ? -7.877 -14.390 -10.048 1.00 95.25 262 MET A N 1
ATOM 2188 C CA . MET A 1 262 ? -8.700 -14.530 -11.246 1.00 95.25 262 MET A CA 1
ATOM 2189 C C . MET A 1 262 ? -9.035 -16.012 -11.480 1.00 95.25 262 MET A C 1
ATOM 2191 O O . MET A 1 262 ? -8.273 -16.894 -11.096 1.00 95.25 262 MET A O 1
ATOM 2195 N N . LEU A 1 263 ? -10.126 -16.316 -12.193 1.00 94.12 263 LEU A N 1
ATOM 2196 C CA . LEU A 1 263 ? -10.483 -17.707 -12.548 1.00 94.12 263 LEU A CA 1
ATOM 2197 C C . LEU A 1 263 ? -9.549 -18.352 -13.597 1.00 94.12 263 LEU A C 1
ATOM 2199 O O . LEU A 1 263 ? -9.792 -19.473 -14.032 1.00 94.12 263 LEU A O 1
ATOM 2203 N N . VAL A 1 264 ? -8.518 -17.634 -14.048 1.00 92.62 264 VAL A N 1
ATOM 2204 C CA . VAL A 1 264 ? -7.643 -17.995 -15.169 1.00 92.62 264 VAL A CA 1
ATOM 2205 C C . VAL A 1 264 ? -6.211 -17.540 -14.899 1.00 92.62 264 VAL A C 1
ATOM 2207 O O . VAL A 1 264 ? -5.990 -16.474 -14.323 1.00 92.62 264 VAL A O 1
ATOM 2210 N N . ASN A 1 265 ? -5.232 -18.313 -15.373 1.00 92.06 265 ASN A N 1
ATOM 2211 C CA . ASN A 1 265 ? -3.815 -17.971 -15.256 1.00 92.06 265 ASN A CA 1
ATOM 2212 C C . ASN A 1 265 ? -3.474 -16.781 -16.173 1.00 92.06 265 ASN A C 1
ATOM 2214 O O . ASN A 1 265 ? -3.160 -16.969 -17.348 1.00 92.06 265 ASN A O 1
ATOM 2218 N N . LYS A 1 266 ? -3.557 -15.554 -15.646 1.00 89.00 266 LYS A N 1
ATOM 2219 C CA . LYS A 1 266 ? -3.235 -14.303 -16.366 1.00 89.00 266 LYS A CA 1
ATOM 2220 C C . LYS A 1 266 ? -2.110 -13.482 -15.731 1.00 89.00 266 LYS A C 1
ATOM 2222 O O . LYS A 1 266 ? -1.450 -12.727 -16.453 1.00 89.00 266 LYS A O 1
ATOM 2227 N N . THR A 1 267 ? -1.850 -13.659 -14.435 1.00 84.94 267 THR A N 1
ATOM 2228 C CA . THR A 1 267 ? -0.716 -13.029 -13.747 1.00 84.94 267 THR A CA 1
ATOM 2229 C C . THR A 1 267 ? 0.597 -13.525 -14.342 1.00 84.94 267 THR A C 1
ATOM 2231 O O . THR A 1 267 ? 0.751 -14.717 -14.601 1.00 84.94 267 THR A O 1
ATOM 2234 N N . VAL A 1 268 ? 1.560 -12.630 -14.546 1.00 82.44 268 VAL A N 1
ATOM 2235 C CA . VAL A 1 268 ? 2.933 -12.994 -14.915 1.00 82.44 268 VAL A CA 1
ATOM 2236 C C . VAL A 1 268 ? 3.603 -13.759 -13.766 1.00 82.44 268 VAL A C 1
ATOM 2238 O O . VAL A 1 268 ? 3.589 -13.294 -12.630 1.00 82.44 268 VAL A O 1
ATOM 2241 N N . LYS A 1 269 ? 4.190 -14.926 -14.060 1.00 78.88 269 LYS A N 1
ATOM 2242 C CA . LYS A 1 269 ? 5.038 -15.685 -13.125 1.00 78.88 269 LYS A CA 1
ATOM 2243 C C . LYS A 1 269 ? 6.516 -15.414 -13.380 1.00 78.88 269 LYS A C 1
ATOM 2245 O O . LYS A 1 269 ? 7.245 -15.063 -12.466 1.00 78.88 269 LYS A O 1
ATOM 2250 N N . PHE A 1 270 ? 6.908 -15.597 -14.635 1.00 71.06 270 PHE A N 1
ATOM 2251 C CA . PHE A 1 270 ? 8.256 -15.469 -15.177 1.00 71.06 270 PHE A CA 1
ATOM 2252 C C . PHE A 1 270 ? 8.128 -15.024 -16.636 1.00 71.06 270 PHE A C 1
ATOM 2254 O O . PHE A 1 270 ? 7.078 -15.248 -17.249 1.00 71.06 270 PHE A O 1
ATOM 2261 N N . PHE A 1 271 ? 9.183 -14.468 -17.208 1.00 69.31 271 PHE A N 1
ATOM 2262 C CA . PHE A 1 271 ? 9.286 -14.188 -18.638 1.00 69.31 271 PHE A CA 1
ATOM 2263 C C . PHE A 1 271 ? 10.621 -14.710 -19.170 1.00 69.31 271 PHE A C 1
ATOM 2265 O O . PHE A 1 271 ? 11.315 -15.456 -18.481 1.00 69.31 271 PHE A O 1
ATOM 2272 N N . ASN A 1 272 ? 10.882 -14.428 -20.436 1.00 67.19 272 ASN A N 1
ATOM 2273 C CA . ASN A 1 272 ? 12.131 -14.639 -21.140 1.00 67.19 272 ASN A CA 1
ATOM 2274 C C . ASN A 1 272 ? 12.306 -13.416 -22.043 1.00 67.19 272 ASN A C 1
ATOM 2276 O O . ASN A 1 272 ? 11.342 -13.004 -22.698 1.00 67.19 272 ASN A O 1
ATOM 2280 N N . VAL A 1 273 ? 13.510 -12.851 -22.034 1.00 64.94 273 VAL A N 1
ATOM 2281 C CA . VAL A 1 273 ? 13.893 -11.690 -22.831 1.00 64.94 273 VAL A CA 1
ATOM 2282 C C . VAL A 1 273 ? 15.210 -11.936 -23.543 1.00 64.94 273 VAL A C 1
ATOM 2284 O O . VAL A 1 273 ? 16.110 -12.578 -22.995 1.00 64.94 273 VAL A O 1
ATOM 2287 N N . ASP A 1 274 ? 15.308 -11.363 -24.740 1.00 64.69 274 ASP A N 1
ATOM 2288 C CA . ASP A 1 274 ? 16.556 -11.153 -25.457 1.00 64.69 274 ASP A CA 1
ATOM 2289 C C . ASP A 1 274 ? 16.854 -9.653 -25.582 1.00 64.69 274 ASP A C 1
ATOM 2291 O O . ASP A 1 274 ? 15.972 -8.851 -25.863 1.00 64.69 274 ASP A O 1
ATOM 2295 N N . PHE A 1 275 ? 18.114 -9.294 -25.363 1.00 61.69 275 PHE A N 1
ATOM 2296 C CA . PHE A 1 275 ? 18.633 -7.925 -25.403 1.00 61.69 275 PHE A CA 1
ATOM 2297 C C . PHE A 1 275 ? 19.141 -7.558 -26.808 1.00 61.69 275 PHE A C 1
ATOM 2299 O O . PHE A 1 275 ? 19.565 -6.429 -27.042 1.00 61.69 275 PHE A O 1
ATOM 2306 N N . ASN A 1 276 ? 19.186 -8.541 -27.713 1.00 61.50 276 ASN A N 1
ATOM 2307 C CA . ASN A 1 276 ? 19.746 -8.436 -29.058 1.00 61.50 276 ASN A CA 1
ATOM 2308 C C . ASN A 1 276 ? 18.657 -8.314 -30.147 1.00 61.50 276 ASN A C 1
ATOM 2310 O O . ASN A 1 276 ? 18.985 -8.376 -31.332 1.00 61.50 276 ASN A O 1
ATOM 2314 N N . ASP A 1 277 ? 17.386 -8.187 -29.754 1.00 57.00 277 ASP A N 1
ATOM 2315 C CA . ASP A 1 277 ? 16.207 -8.119 -30.626 1.00 57.00 277 ASP A CA 1
ATOM 2316 C C . ASP A 1 277 ? 15.396 -6.846 -30.310 1.00 57.00 277 ASP A C 1
ATOM 2318 O O . ASP A 1 277 ? 15.418 -6.361 -29.177 1.00 57.00 277 ASP A O 1
ATOM 2322 N N . ASP A 1 278 ? 14.679 -6.310 -31.301 1.00 56.00 278 ASP A N 1
ATOM 2323 C CA . ASP A 1 278 ? 13.796 -5.148 -31.122 1.00 56.00 278 ASP A CA 1
ATOM 2324 C C . ASP A 1 278 ? 12.515 -5.536 -30.346 1.00 56.00 278 ASP A C 1
ATOM 2326 O O . ASP A 1 278 ? 11.936 -4.698 -29.650 1.00 56.00 278 ASP A O 1
ATOM 2330 N N . ASP A 1 279 ? 12.078 -6.805 -30.421 1.00 57.62 279 ASP A N 1
ATOM 2331 C CA . ASP A 1 279 ? 11.048 -7.356 -29.524 1.00 57.62 279 ASP A CA 1
ATOM 2332 C C . ASP A 1 279 ? 11.694 -8.041 -28.315 1.00 57.62 279 ASP A C 1
ATOM 2334 O O . ASP A 1 279 ? 11.905 -9.256 -28.261 1.00 57.62 279 ASP A O 1
ATOM 2338 N N . VAL A 1 280 ? 11.987 -7.209 -27.318 1.00 62.75 280 VAL A N 1
ATOM 2339 C CA . VAL A 1 280 ? 12.579 -7.589 -26.033 1.00 62.75 280 VAL A CA 1
ATOM 2340 C C . VAL A 1 280 ? 11.843 -8.788 -25.399 1.00 62.75 280 VAL A C 1
ATOM 2342 O O . VAL A 1 280 ? 12.487 -9.678 -24.846 1.00 62.75 280 VAL A O 1
ATOM 2345 N N . LEU A 1 281 ? 10.507 -8.892 -25.489 1.00 66.88 281 LEU A N 1
ATOM 2346 C CA . LEU A 1 281 ? 9.714 -9.877 -24.732 1.00 66.88 281 LEU A CA 1
ATOM 2347 C C . LEU A 1 281 ? 9.383 -11.164 -25.511 1.00 66.88 281 LEU A C 1
ATOM 2349 O O . LEU A 1 281 ? 8.242 -11.394 -25.914 1.00 66.88 281 LEU A O 1
ATOM 2353 N N . LYS A 1 282 ? 10.342 -12.097 -25.581 1.00 67.94 282 LYS A N 1
ATOM 2354 C CA . LYS A 1 282 ? 10.155 -13.413 -26.229 1.00 67.94 282 LYS A CA 1
ATOM 2355 C C . LYS A 1 282 ? 8.940 -14.210 -25.733 1.00 67.94 282 LYS A C 1
ATOM 2357 O O . LYS A 1 282 ? 8.222 -14.782 -26.551 1.00 67.94 282 LYS A O 1
ATOM 2362 N N . TYR A 1 283 ? 8.706 -14.312 -24.417 1.00 72.31 283 TYR A N 1
ATOM 2363 C CA . TYR A 1 283 ? 7.450 -14.863 -23.865 1.00 72.31 283 TYR A CA 1
ATOM 2364 C C . TYR A 1 283 ? 7.265 -14.591 -22.364 1.00 72.31 283 TYR A C 1
ATOM 2366 O O . TYR A 1 283 ? 8.221 -14.399 -21.619 1.00 72.31 283 TYR A O 1
ATOM 2374 N N . ALA A 1 284 ? 6.017 -14.686 -21.880 1.00 78.31 284 ALA A N 1
ATOM 2375 C CA . ALA A 1 284 ? 5.677 -14.614 -20.456 1.00 78.31 284 ALA A CA 1
ATOM 2376 C C . ALA A 1 284 ? 4.880 -15.844 -19.979 1.00 78.31 284 ALA A C 1
ATOM 2378 O O . ALA A 1 284 ? 3.736 -16.063 -20.383 1.00 78.31 284 ALA A O 1
ATOM 2379 N N . THR A 1 285 ? 5.446 -16.612 -19.044 1.00 82.12 285 THR A N 1
ATOM 2380 C CA . THR A 1 285 ? 4.739 -17.701 -18.350 1.00 82.12 285 THR A CA 1
ATOM 2381 C C . THR A 1 285 ? 3.693 -17.119 -17.406 1.00 82.12 285 THR A C 1
ATOM 2383 O O . THR A 1 285 ? 4.016 -16.306 -16.535 1.00 82.12 285 THR A O 1
ATOM 2386 N N . LYS A 1 286 ? 2.438 -17.561 -17.531 1.00 87.56 286 LYS A N 1
ATOM 2387 C CA . LYS A 1 286 ? 1.336 -17.104 -16.673 1.00 87.56 286 LYS A CA 1
ATOM 2388 C C . LYS A 1 286 ? 1.027 -18.076 -15.529 1.00 87.56 286 LYS A C 1
ATOM 2390 O O . LYS A 1 286 ? 1.199 -19.284 -15.655 1.00 87.56 286 LYS A O 1
ATOM 2395 N N . THR A 1 287 ? 0.537 -17.539 -14.415 1.00 89.19 287 THR A N 1
ATOM 2396 C CA . THR A 1 287 ? 0.153 -18.272 -13.199 1.00 89.19 287 THR A CA 1
ATOM 2397 C C . THR A 1 287 ? -1.162 -17.749 -12.625 1.00 89.19 287 THR A C 1
ATOM 2399 O O . THR A 1 287 ? -1.675 -16.709 -13.045 1.00 89.19 287 THR A O 1
ATOM 2402 N N . LEU A 1 288 ? -1.695 -18.477 -11.646 1.00 94.00 288 LEU A N 1
ATOM 2403 C CA . LEU A 1 288 ? -2.794 -18.030 -10.805 1.00 94.00 288 LEU A CA 1
ATOM 2404 C C . LEU A 1 288 ? -2.334 -16.888 -9.878 1.00 94.00 288 LEU A C 1
ATOM 2406 O O . LEU A 1 288 ? -1.226 -16.913 -9.336 1.00 94.00 288 LEU A O 1
ATOM 2410 N N . GLY A 1 289 ? -3.200 -15.894 -9.712 1.00 93.88 289 GLY A N 1
ATOM 2411 C CA . GLY A 1 289 ? -2.965 -14.641 -8.996 1.00 93.88 289 GLY A CA 1
ATOM 2412 C C . GLY A 1 289 ? -4.091 -13.653 -9.322 1.00 93.88 289 GLY A C 1
ATOM 2413 O O . GLY A 1 289 ? -5.025 -14.010 -10.045 1.00 93.88 289 GLY A O 1
ATOM 2414 N N . ASP A 1 290 ? -4.017 -12.417 -8.835 1.00 94.69 290 ASP A N 1
ATOM 2415 C CA . ASP A 1 290 ? -5.055 -11.386 -9.048 1.00 94.69 290 ASP A CA 1
ATOM 2416 C C . ASP A 1 290 ? -4.908 -10.613 -10.382 1.00 94.69 290 ASP A C 1
ATOM 2418 O O . ASP A 1 290 ? -5.482 -9.545 -10.580 1.00 94.69 290 ASP A O 1
ATOM 2422 N N . GLY A 1 291 ? -4.141 -11.150 -11.331 1.00 90.06 291 GLY A N 1
ATOM 2423 C CA . GLY A 1 291 ? -3.746 -10.483 -12.573 1.00 90.06 291 GLY A CA 1
ATOM 2424 C C . GLY A 1 291 ? -2.452 -9.673 -12.449 1.00 90.06 291 GLY A C 1
ATOM 2425 O O . GLY A 1 291 ? -1.694 -9.629 -13.418 1.00 90.06 291 GLY A O 1
ATOM 2426 N N . THR A 1 292 ? -2.145 -9.123 -11.267 1.00 88.56 292 THR A N 1
ATOM 2427 C CA . THR A 1 292 ? -0.953 -8.287 -11.024 1.00 88.56 292 THR A CA 1
ATOM 2428 C C . THR A 1 292 ? 0.077 -8.988 -10.141 1.00 88.56 292 THR A C 1
ATOM 2430 O O . THR A 1 292 ? 1.269 -8.943 -10.440 1.00 88.56 292 THR A O 1
ATOM 2433 N N . ILE A 1 293 ? -0.356 -9.669 -9.079 1.00 89.06 293 ILE A N 1
ATOM 2434 C CA . ILE A 1 293 ? 0.511 -10.338 -8.103 1.00 89.06 293 ILE A CA 1
ATOM 2435 C C . ILE A 1 293 ? 0.276 -11.863 -8.164 1.00 89.06 293 ILE A C 1
ATOM 2437 O O . ILE A 1 293 ? -0.877 -12.306 -8.245 1.00 89.06 293 ILE A O 1
ATOM 2441 N N . PRO A 1 294 ? 1.333 -12.703 -8.170 1.00 90.38 294 PRO A N 1
ATOM 2442 C CA . PRO A 1 294 ? 1.194 -14.160 -8.102 1.00 90.38 294 PRO A CA 1
ATOM 2443 C C . PRO A 1 294 ? 0.562 -14.625 -6.790 1.00 90.38 294 PRO A C 1
ATOM 2445 O O . PRO A 1 294 ? 0.836 -14.058 -5.734 1.00 90.38 294 PRO A O 1
ATOM 2448 N N . LEU A 1 295 ? -0.210 -15.717 -6.827 1.00 92.06 295 LEU A N 1
ATOM 2449 C CA . LEU A 1 295 ? -0.814 -16.290 -5.617 1.00 92.06 295 LEU A CA 1
ATOM 2450 C C . LEU A 1 295 ? 0.232 -16.571 -4.521 1.00 92.06 295 LEU A C 1
ATOM 2452 O O . LEU A 1 295 ? -0.008 -16.225 -3.375 1.00 92.06 295 LEU A O 1
ATOM 2456 N N . ASN A 1 296 ? 1.413 -17.086 -4.886 1.00 88.56 296 ASN A N 1
ATOM 2457 C CA . ASN A 1 296 ? 2.516 -17.380 -3.957 1.00 88.56 296 ASN A CA 1
ATOM 2458 C C . ASN A 1 296 ? 3.215 -16.139 -3.354 1.00 88.56 296 ASN A C 1
ATOM 2460 O O . ASN A 1 296 ? 4.195 -16.285 -2.631 1.00 88.56 296 ASN A O 1
ATOM 2464 N N . SER A 1 297 ? 2.794 -14.933 -3.734 1.00 91.06 297 SER A N 1
ATOM 2465 C CA . SER A 1 297 ? 3.239 -13.660 -3.154 1.00 91.06 297 SER A CA 1
ATOM 2466 C C . SER A 1 297 ? 2.117 -13.023 -2.332 1.00 91.06 297 SER A C 1
ATOM 2468 O O . SER A 1 297 ? 2.370 -12.515 -1.243 1.00 91.06 297 SER A O 1
ATOM 2470 N N . LEU A 1 298 ? 0.873 -13.154 -2.811 1.00 92.31 298 LEU A N 1
ATOM 2471 C CA . LEU A 1 298 ? -0.348 -12.755 -2.110 1.00 92.31 298 LEU A CA 1
ATOM 2472 C C . LEU A 1 298 ? -0.572 -13.531 -0.806 1.00 92.31 298 LEU A C 1
ATOM 2474 O O . LEU A 1 298 ? -0.899 -12.936 0.215 1.00 92.31 298 LEU A O 1
ATOM 2478 N N . ASN A 1 299 ? -0.394 -14.853 -0.843 1.00 94.31 299 ASN A N 1
ATOM 2479 C CA . ASN A 1 299 ? -0.659 -15.740 0.290 1.00 94.31 299 ASN A CA 1
ATOM 2480 C C . ASN A 1 299 ? 0.554 -15.899 1.230 1.00 94.31 299 ASN A C 1
ATOM 2482 O O . ASN A 1 299 ? 0.455 -16.542 2.266 1.00 94.31 299 ASN A O 1
ATOM 2486 N N . ALA A 1 300 ? 1.696 -15.279 0.915 1.00 93.44 300 ALA A N 1
ATOM 2487 C CA . ALA A 1 300 ? 2.885 -15.313 1.770 1.00 93.44 300 ALA A CA 1
ATOM 2488 C C . ALA A 1 300 ? 2.689 -14.581 3.116 1.00 93.44 300 ALA A C 1
ATOM 2490 O O . ALA A 1 300 ? 3.562 -14.639 3.975 1.00 93.44 300 ALA A O 1
ATOM 2491 N N . CYS A 1 301 ? 1.562 -13.885 3.317 1.00 93.56 301 CYS A N 1
ATOM 2492 C CA . CYS A 1 301 ? 1.207 -13.327 4.621 1.00 93.56 301 CYS A CA 1
ATOM 2493 C C . CYS A 1 301 ? 0.489 -14.338 5.538 1.00 93.56 301 CYS A C 1
ATOM 2495 O O . CYS A 1 301 ? 0.504 -14.140 6.753 1.00 93.56 301 CYS A O 1
ATOM 2497 N N . ASP A 1 302 ? -0.065 -15.433 4.992 1.00 96.50 302 ASP A N 1
ATOM 2498 C CA . ASP A 1 302 ? -0.761 -16.488 5.749 1.00 96.50 302 ASP A CA 1
ATOM 2499 C C . ASP A 1 302 ? 0.145 -17.077 6.841 1.00 96.50 302 ASP A C 1
ATOM 2501 O O . ASP A 1 302 ? -0.287 -17.280 7.975 1.00 96.50 302 ASP A O 1
ATOM 2505 N N . ASP A 1 303 ? 1.430 -17.268 6.517 1.00 95.44 303 ASP A N 1
ATOM 2506 C CA . ASP A 1 303 ? 2.458 -17.798 7.419 1.00 95.44 303 ASP A CA 1
ATOM 2507 C C . ASP A 1 303 ? 2.676 -16.942 8.679 1.00 95.44 303 ASP A C 1
ATOM 2509 O O . ASP A 1 303 ? 3.249 -17.433 9.653 1.00 95.44 303 ASP A O 1
ATOM 2513 N N . PHE A 1 304 ? 2.217 -15.687 8.701 1.00 96.44 304 PHE A N 1
ATOM 2514 C CA . PHE A 1 304 ? 2.399 -14.742 9.810 1.00 96.44 304 PHE A CA 1
ATOM 2515 C C . PHE A 1 304 ? 1.108 -14.446 10.584 1.00 96.44 304 PHE A C 1
ATOM 2517 O O . PHE A 1 304 ? 1.137 -13.772 11.615 1.00 96.44 304 PHE A O 1
ATOM 2524 N N . VAL A 1 305 ? -0.033 -14.967 10.128 1.00 96.31 305 VAL A N 1
ATOM 2525 C CA . VAL A 1 305 ? -1.323 -14.786 10.795 1.00 96.31 305 VAL A CA 1
ATOM 2526 C C . VAL A 1 305 ? -1.469 -15.784 11.951 1.00 96.31 305 VAL A C 1
ATOM 2528 O O . VAL A 1 305 ? -1.373 -16.994 11.773 1.00 96.31 305 VAL A O 1
ATOM 2531 N N . SER A 1 306 ? -1.743 -15.288 13.163 1.00 93.50 306 SER A N 1
ATOM 2532 C CA . SER A 1 306 ? -1.885 -16.129 14.368 1.00 93.50 306 SER A CA 1
ATOM 2533 C C . SER A 1 306 ? -3.206 -16.917 14.462 1.00 93.50 306 SER A C 1
ATOM 2535 O O . SER A 1 306 ? -3.369 -17.696 15.401 1.00 93.50 306 SER A O 1
ATOM 2537 N N . ASP A 1 307 ? -4.166 -16.674 13.564 1.00 94.38 307 ASP A N 1
ATOM 2538 C CA . ASP A 1 307 ? -5.521 -17.246 13.575 1.00 94.38 307 ASP A CA 1
ATOM 2539 C C . ASP A 1 307 ? -6.109 -17.296 12.152 1.00 94.38 307 ASP A C 1
ATOM 2541 O O . ASP A 1 307 ? -6.308 -16.257 11.521 1.00 94.38 307 ASP A O 1
ATOM 2545 N N . TYR A 1 308 ? -6.417 -18.497 11.656 1.00 94.56 308 TYR A N 1
ATOM 2546 C CA . TYR A 1 308 ? -6.916 -18.724 10.296 1.00 94.56 308 TYR A CA 1
ATOM 2547 C C . TYR A 1 308 ? -8.271 -18.052 9.997 1.00 94.56 308 TYR A C 1
ATOM 2549 O O . TYR A 1 308 ? -8.564 -17.830 8.824 1.00 94.56 308 TYR A O 1
ATOM 2557 N N . GLU A 1 309 ? -9.074 -17.656 11.000 1.00 95.81 309 GLU A N 1
ATOM 2558 C CA . GLU A 1 309 ? -10.258 -16.804 10.759 1.00 95.81 309 GLU A CA 1
ATOM 2559 C C . GLU A 1 309 ? -9.900 -15.437 10.156 1.00 95.81 309 GLU A C 1
ATOM 2561 O O . GLU A 1 309 ? -10.758 -14.783 9.558 1.00 95.81 309 GLU A O 1
ATOM 2566 N N . ASN A 1 310 ? -8.646 -14.997 10.305 1.00 97.31 310 ASN A N 1
ATOM 2567 C CA . ASN A 1 310 ? -8.180 -13.709 9.811 1.00 97.31 310 ASN A CA 1
ATOM 2568 C C . ASN A 1 310 ? -7.619 -13.759 8.372 1.00 97.31 310 ASN A C 1
ATOM 2570 O O . ASN A 1 310 ? -7.076 -12.761 7.890 1.00 97.31 310 ASN A O 1
ATOM 2574 N N . ILE A 1 311 ? -7.761 -14.894 7.674 1.00 98.31 311 ILE A N 1
ATOM 2575 C CA . ILE A 1 311 ? -7.397 -15.065 6.261 1.00 98.31 311 ILE A CA 1
ATOM 2576 C C . ILE A 1 311 ? -8.675 -15.122 5.409 1.00 98.31 311 ILE A C 1
ATOM 2578 O O . ILE A 1 311 ? -9.548 -15.963 5.620 1.00 98.31 311 ILE A O 1
ATOM 2582 N N . LEU A 1 312 ? -8.774 -14.252 4.402 1.00 98.38 312 LEU A N 1
ATOM 2583 C CA . LEU A 1 312 ? -9.866 -14.209 3.431 1.00 98.38 312 LEU A CA 1
ATOM 2584 C C . LEU A 1 312 ? -9.318 -14.282 2.002 1.00 98.38 312 LEU A C 1
ATOM 2586 O O . LEU A 1 312 ? -8.921 -13.281 1.403 1.00 98.38 312 LEU A O 1
ATOM 2590 N N . TYR A 1 313 ? -9.368 -15.489 1.440 1.00 98.19 313 TYR A N 1
ATOM 2591 C CA . TYR A 1 313 ? -9.046 -15.761 0.042 1.00 98.19 313 TYR A CA 1
ATOM 2592 C C . TYR A 1 313 ? -10.312 -15.790 -0.827 1.00 98.19 313 TYR A C 1
ATOM 2594 O O . TYR A 1 313 ? -11.223 -16.588 -0.596 1.00 98.19 313 TYR A O 1
ATOM 2602 N N . ILE A 1 314 ? -10.355 -14.962 -1.876 1.00 97.81 314 ILE A N 1
ATOM 2603 C CA . ILE A 1 314 ? -11.478 -14.891 -2.821 1.00 97.81 314 ILE A CA 1
ATOM 2604 C C . ILE A 1 314 ? -11.072 -15.300 -4.244 1.00 97.81 314 ILE A C 1
ATOM 2606 O O . ILE A 1 314 ? -10.109 -14.797 -4.811 1.00 97.81 314 ILE A O 1
ATOM 2610 N N . LYS A 1 315 ? -11.876 -16.153 -4.886 1.00 97.62 315 LYS A N 1
ATOM 2611 C CA . LYS A 1 315 ? -11.763 -16.447 -6.325 1.00 97.62 315 LYS A CA 1
ATOM 2612 C C . LYS A 1 315 ? -12.713 -15.570 -7.145 1.00 97.62 315 LYS A C 1
ATOM 2614 O O . LYS A 1 315 ? -13.837 -15.301 -6.720 1.00 97.62 315 LYS A O 1
ATOM 2619 N N . GLY A 1 316 ? -12.277 -15.199 -8.346 1.00 96.50 316 GLY A N 1
ATOM 2620 C CA . GLY A 1 316 ? -13.063 -14.462 -9.338 1.00 96.50 316 GLY A CA 1
ATOM 2621 C C . GLY A 1 316 ? -12.782 -12.964 -9.431 1.00 96.50 316 GLY A C 1
ATOM 2622 O O . GLY A 1 316 ? -13.482 -12.288 -10.176 1.00 96.50 316 GLY A O 1
ATOM 2623 N N . LEU A 1 317 ? -11.772 -12.452 -8.725 1.00 96.50 317 LEU A N 1
ATOM 2624 C CA . LEU A 1 317 ? -11.433 -11.026 -8.698 1.00 96.50 317 LEU A CA 1
ATOM 2625 C C . LEU A 1 317 ? -10.048 -10.766 -9.302 1.00 96.50 317 LEU A C 1
ATOM 2627 O O . LEU A 1 317 ? -9.197 -11.653 -9.373 1.00 96.50 317 LEU A O 1
ATOM 2631 N N . ASN A 1 318 ? -9.847 -9.533 -9.757 1.00 94.62 318 ASN A N 1
ATOM 2632 C CA . ASN A 1 318 ? -8.548 -8.970 -10.109 1.00 94.62 318 ASN A CA 1
ATOM 2633 C C . ASN A 1 318 ? -8.062 -7.967 -9.043 1.00 94.62 318 ASN A C 1
ATOM 2635 O O . ASN A 1 318 ? -8.835 -7.558 -8.170 1.00 94.62 318 ASN A O 1
ATOM 2639 N N . HIS A 1 319 ? -6.802 -7.546 -9.173 1.00 93.38 319 HIS A N 1
ATOM 2640 C CA . HIS A 1 319 ? -6.060 -6.723 -8.221 1.00 93.38 319 HIS A CA 1
ATOM 2641 C C . HIS A 1 319 ? -6.833 -5.494 -7.726 1.00 93.38 319 HIS A C 1
ATOM 2643 O O . HIS A 1 319 ? -6.917 -5.285 -6.524 1.00 93.38 319 HIS A O 1
ATOM 2649 N N . THR A 1 320 ? -7.463 -4.721 -8.618 1.00 91.38 320 THR A N 1
ATOM 2650 C CA . THR A 1 320 ? -8.218 -3.514 -8.235 1.00 91.38 320 THR A CA 1
ATOM 2651 C C . THR A 1 320 ? -9.640 -3.822 -7.770 1.00 91.38 320 THR A C 1
ATOM 2653 O O . THR A 1 320 ? -10.114 -3.228 -6.804 1.00 91.38 320 THR A O 1
ATOM 2656 N N . SER A 1 321 ? -10.322 -4.785 -8.400 1.00 94.25 321 SER A N 1
ATOM 2657 C CA . SER A 1 321 ? -11.717 -5.131 -8.077 1.00 94.25 321 SER A CA 1
ATOM 2658 C C . SER A 1 321 ? -11.932 -5.617 -6.636 1.00 94.25 321 SER A C 1
ATOM 2660 O O . SER A 1 321 ? -13.040 -5.491 -6.117 1.00 94.25 321 SER A O 1
ATOM 2662 N N . ILE A 1 322 ? -10.881 -6.105 -5.963 1.00 95.94 322 ILE A N 1
ATOM 2663 C CA . ILE A 1 322 ? -10.930 -6.529 -4.556 1.00 95.94 322 ILE A CA 1
ATOM 2664 C C . ILE A 1 322 ? -11.387 -5.405 -3.608 1.00 95.94 322 ILE A C 1
ATOM 2666 O O . ILE A 1 322 ? -12.084 -5.678 -2.636 1.00 95.94 322 ILE A O 1
ATOM 2670 N N . LEU A 1 323 ? -11.086 -4.137 -3.917 1.00 94.25 323 LEU A N 1
ATOM 2671 C CA . LEU A 1 323 ? -11.484 -2.974 -3.107 1.00 94.25 323 LEU A CA 1
ATOM 2672 C C . LEU A 1 323 ? -12.980 -2.624 -3.217 1.00 94.25 323 LEU A C 1
ATOM 2674 O O . LEU A 1 323 ? -13.481 -1.783 -2.466 1.00 94.25 323 LEU A O 1
ATOM 2678 N N . HIS A 1 324 ? -13.697 -3.262 -4.145 1.00 94.94 324 HIS A N 1
ATOM 2679 C CA . HIS A 1 324 ? -15.114 -3.020 -4.414 1.00 94.94 324 HIS A CA 1
ATOM 2680 C C . HIS A 1 324 ? -16.005 -4.238 -4.136 1.00 94.94 324 HIS A C 1
ATOM 2682 O O . HIS A 1 324 ? -17.216 -4.138 -4.310 1.00 94.94 324 HIS A O 1
ATOM 2688 N N . ASP A 1 325 ? -15.435 -5.370 -3.715 1.00 97.25 325 ASP A N 1
ATOM 2689 C CA . ASP A 1 325 ? -16.188 -6.601 -3.479 1.00 97.25 325 ASP A CA 1
ATOM 2690 C C . ASP A 1 325 ? -16.897 -6.594 -2.115 1.00 97.25 325 ASP A C 1
ATOM 2692 O O . ASP A 1 325 ? -16.278 -6.387 -1.068 1.00 97.25 325 ASP A O 1
ATOM 2696 N N . ASP A 1 326 ? -18.200 -6.886 -2.111 1.00 97.25 326 ASP A N 1
ATOM 2697 C CA . ASP A 1 326 ? -19.014 -6.881 -0.892 1.00 97.25 326 ASP A CA 1
ATOM 2698 C C . ASP A 1 326 ? -18.509 -7.858 0.183 1.00 97.25 326 ASP A C 1
ATOM 2700 O O . ASP A 1 326 ? -18.722 -7.615 1.368 1.00 97.25 326 ASP A O 1
ATOM 2704 N N . ARG A 1 327 ? -17.825 -8.955 -0.169 1.00 97.50 327 ARG A N 1
ATOM 2705 C CA . ARG A 1 327 ? -17.284 -9.912 0.816 1.00 97.50 327 ARG A CA 1
ATOM 2706 C C . ARG A 1 327 ? -16.080 -9.316 1.544 1.00 97.50 327 ARG A C 1
ATOM 2708 O O . ARG A 1 327 ? -15.975 -9.473 2.757 1.00 97.50 327 ARG A O 1
ATOM 2715 N N . ILE A 1 328 ? -15.225 -8.585 0.824 1.00 97.00 328 ILE A N 1
ATOM 2716 C CA . ILE A 1 328 ? -14.100 -7.824 1.390 1.00 97.00 328 ILE A CA 1
ATOM 2717 C C . ILE A 1 328 ? -14.627 -6.720 2.306 1.00 97.00 328 ILE A C 1
ATOM 2719 O O . ILE A 1 328 ? -14.213 -6.624 3.459 1.00 97.00 328 ILE A O 1
ATOM 2723 N N . ILE A 1 329 ? -15.597 -5.935 1.830 1.00 95.75 329 ILE A N 1
ATOM 2724 C CA . ILE A 1 329 ? -16.192 -4.837 2.601 1.00 95.75 329 ILE A CA 1
ATOM 2725 C C . ILE A 1 329 ? -16.878 -5.379 3.866 1.00 95.75 329 ILE A C 1
ATOM 2727 O O . ILE A 1 329 ? -16.619 -4.886 4.961 1.00 95.75 329 ILE A O 1
ATOM 2731 N N . ASN A 1 330 ? -17.690 -6.436 3.760 1.00 95.12 330 ASN A N 1
ATOM 2732 C CA . ASN A 1 330 ? -18.355 -7.046 4.917 1.00 95.12 330 ASN A CA 1
ATOM 2733 C C . ASN A 1 330 ? -17.379 -7.694 5.909 1.00 95.12 330 ASN A C 1
ATOM 2735 O O . ASN A 1 330 ? -17.606 -7.610 7.116 1.00 95.12 330 ASN A O 1
ATOM 2739 N N . TYR A 1 331 ? -16.276 -8.282 5.438 1.00 95.75 331 TYR A N 1
ATOM 2740 C CA . TYR A 1 331 ? -15.214 -8.762 6.319 1.00 95.75 331 TYR A CA 1
ATOM 2741 C C . TYR A 1 331 ? -14.562 -7.601 7.081 1.00 95.75 331 TYR A C 1
ATOM 2743 O O . TYR A 1 331 ? -14.460 -7.656 8.303 1.00 95.75 331 TYR A O 1
ATOM 2751 N N . ILE A 1 332 ? -14.184 -6.515 6.398 1.00 94.44 332 ILE A N 1
ATOM 2752 C CA . ILE A 1 332 ? -13.602 -5.326 7.044 1.00 94.44 332 ILE A CA 1
ATOM 2753 C C . ILE A 1 332 ? -14.571 -4.772 8.106 1.00 94.44 332 ILE A C 1
ATOM 2755 O O . ILE A 1 332 ? -14.154 -4.430 9.215 1.00 94.44 332 ILE A O 1
ATOM 2759 N N . ASN A 1 333 ? -15.879 -4.785 7.830 1.00 92.06 333 ASN A N 1
ATOM 2760 C CA . ASN A 1 333 ? -16.913 -4.351 8.772 1.00 92.06 333 ASN A CA 1
ATOM 2761 C C . ASN A 1 333 ? -16.956 -5.179 10.077 1.00 92.06 333 ASN A C 1
ATOM 2763 O O . ASN A 1 333 ? -17.296 -4.607 11.116 1.00 92.06 333 ASN A O 1
ATOM 2767 N N . LYS A 1 334 ? -16.577 -6.473 10.067 1.00 90.31 334 LYS A N 1
ATOM 2768 C CA . LYS A 1 334 ? -16.473 -7.330 11.278 1.00 90.31 334 LYS A CA 1
ATOM 2769 C C . LYS A 1 334 ? -15.461 -6.766 12.284 1.00 90.31 334 LYS A C 1
ATOM 2771 O O . LYS A 1 334 ? -15.709 -6.830 13.484 1.00 90.31 334 LYS A O 1
ATOM 2776 N N . TYR A 1 335 ? -14.357 -6.188 11.807 1.00 88.50 335 TYR A N 1
ATOM 2777 C CA . TYR A 1 335 ? -13.235 -5.743 12.648 1.00 88.50 335 TYR A CA 1
ATOM 2778 C C . TYR A 1 335 ? -13.201 -4.224 12.876 1.00 88.50 335 TYR A C 1
ATOM 2780 O O . TYR A 1 335 ? -12.774 -3.774 13.935 1.00 88.50 335 TYR A O 1
ATOM 2788 N N . VAL A 1 336 ? -13.717 -3.438 11.928 1.00 85.75 336 VAL A N 1
ATOM 2789 C CA . VAL A 1 336 ? -13.847 -1.976 12.040 1.00 85.75 336 VAL A CA 1
ATOM 2790 C C . VAL A 1 336 ? -15.152 -1.588 12.746 1.00 85.75 336 VAL A C 1
ATOM 2792 O O . VAL A 1 336 ? -15.159 -0.996 13.827 1.00 85.75 336 VAL A O 1
ATOM 2795 N N . ILE A 1 337 ? -16.286 -1.946 12.139 1.00 79.81 337 ILE A N 1
ATOM 2796 C CA . ILE A 1 337 ? -17.590 -1.323 12.413 1.00 79.81 337 ILE A CA 1
ATOM 2797 C C . ILE A 1 337 ? -18.357 -2.043 13.524 1.00 79.81 337 ILE A C 1
ATOM 2799 O O . ILE A 1 337 ? -19.068 -1.401 14.294 1.00 79.81 337 ILE A O 1
ATOM 2803 N N . TYR A 1 338 ? -18.210 -3.361 13.665 1.00 62.91 338 TYR A N 1
ATOM 2804 C CA . TYR A 1 338 ? -18.961 -4.125 14.670 1.00 62.91 338 TYR A CA 1
ATOM 2805 C C . TYR A 1 338 ? -18.704 -3.619 16.108 1.00 62.91 338 TYR A C 1
ATOM 2807 O O . TYR A 1 338 ? -19.635 -3.481 16.901 1.00 62.91 338 TYR A O 1
ATOM 2815 N N . TYR A 1 339 ? -17.470 -3.183 16.398 1.00 56.44 339 TYR A N 1
ATOM 2816 C CA . TYR A 1 339 ? -17.061 -2.527 17.654 1.00 56.44 339 TYR A CA 1
ATOM 2817 C C . TYR A 1 339 ? -17.543 -1.062 17.823 1.00 56.44 339 TYR A C 1
ATOM 2819 O O . TYR A 1 339 ? -17.114 -0.364 18.749 1.00 56.44 339 TYR A O 1
ATOM 2827 N N . HIS A 1 340 ? -18.401 -0.562 16.927 1.00 56.75 340 HIS A N 1
ATOM 2828 C CA . HIS A 1 340 ? -19.057 0.747 17.041 1.00 56.75 340 HIS A CA 1
ATOM 2829 C C . HIS A 1 340 ? -20.533 0.659 17.462 1.00 56.75 340 HIS A C 1
ATOM 2831 O O . HIS A 1 340 ? -21.030 1.614 18.054 1.00 56.75 340 HIS A O 1
ATOM 2837 N N . ILE A 1 341 ? -21.233 -0.428 17.112 1.00 51.56 341 ILE A N 1
ATOM 2838 C CA . ILE A 1 341 ? -22.703 -0.529 17.221 1.00 51.56 341 ILE A CA 1
ATOM 2839 C C . ILE A 1 341 ? -23.144 -1.073 18.587 1.00 51.56 341 ILE A C 1
ATOM 2841 O O . ILE A 1 341 ? -24.212 -0.710 19.075 1.00 51.56 341 ILE A O 1
ATOM 2845 N N . LEU A 1 342 ? -22.326 -1.918 19.218 1.00 39.47 342 LEU A N 1
ATOM 2846 C CA . LEU A 1 342 ? -22.575 -2.387 20.580 1.00 39.47 342 LEU A CA 1
ATOM 2847 C C . LEU A 1 342 ? -22.232 -1.280 21.597 1.00 39.47 342 LEU A C 1
ATOM 2849 O O . LEU A 1 342 ? -21.113 -0.757 21.554 1.00 39.47 342 LEU A O 1
ATOM 2853 N N . PRO A 1 343 ? -23.145 -0.931 22.524 1.00 40.16 343 PRO A N 1
ATOM 2854 C CA . PRO A 1 343 ? -22.788 -0.193 23.730 1.00 40.16 343 PRO A CA 1
ATOM 2855 C C . PRO A 1 343 ? -21.808 -1.005 24.590 1.00 40.16 343 PRO A C 1
ATOM 2857 O O . PRO A 1 343 ? -21.864 -2.237 24.595 1.00 40.16 343 PRO A O 1
ATOM 2860 N N . ASN A 1 344 ? -20.953 -0.298 25.333 1.00 45.38 344 ASN A N 1
ATOM 2861 C CA . ASN A 1 344 ? -20.285 -0.850 26.517 1.00 45.38 344 ASN A CA 1
ATOM 2862 C C . ASN A 1 344 ? -21.265 -0.874 27.699 1.00 45.38 344 ASN A C 1
ATOM 2864 O O . ASN A 1 344 ? -22.068 0.084 27.782 1.00 45.38 344 ASN A O 1
#